Protein AF-A0A240E8L0-F1 (afdb_monomer_lite)

Structure (mmCIF, N/CA/C/O backbone):
data_AF-A0A240E8L0-F1
#
_entry.id   AF-A0A240E8L0-F1
#
loop_
_atom_site.group_PDB
_atom_site.id
_atom_site.type_symbol
_atom_site.label_atom_id
_atom_site.label_alt_id
_atom_site.label_comp_id
_atom_site.label_asym_id
_atom_site.label_entity_id
_atom_site.label_seq_id
_atom_site.pdbx_PDB_ins_code
_atom_site.Cartn_x
_atom_site.Cartn_y
_atom_site.Cartn_z
_atom_site.occupancy
_atom_site.B_iso_or_equiv
_atom_site.auth_seq_id
_atom_site.auth_comp_id
_atom_site.auth_asym_id
_atom_site.auth_atom_id
_atom_site.pdbx_PDB_model_num
ATOM 1 N N . MET A 1 1 ? -28.734 -14.721 34.683 1.00 82.56 1 MET A N 1
ATOM 2 C CA . MET A 1 1 ? -29.685 -14.261 33.649 1.00 82.56 1 MET A CA 1
ATOM 3 C C . MET A 1 1 ? -30.048 -15.455 32.782 1.00 82.56 1 MET A C 1
ATOM 5 O O . MET A 1 1 ? -29.158 -16.248 32.487 1.00 82.56 1 MET A O 1
ATOM 9 N N . ARG A 1 2 ? -31.329 -15.656 32.459 1.00 85.25 2 ARG A N 1
ATOM 10 C CA . ARG A 1 2 ? -31.786 -16.809 31.657 1.00 85.25 2 ARG A CA 1
ATOM 11 C C . ARG A 1 2 ? -31.486 -16.568 30.170 1.00 85.25 2 ARG A C 1
ATOM 13 O O . ARG A 1 2 ? -31.475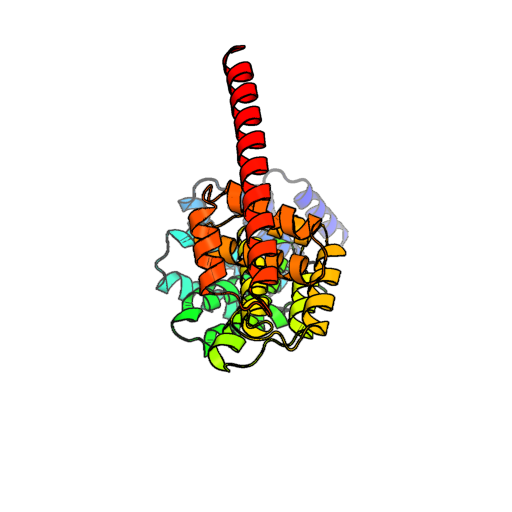 -15.428 29.721 1.00 85.25 2 ARG A O 1
ATOM 20 N N . ARG A 1 3 ? -31.286 -17.633 29.382 1.00 84.81 3 ARG A N 1
ATOM 21 C CA . ARG A 1 3 ? -30.975 -17.537 27.936 1.00 84.81 3 ARG A CA 1
ATOM 22 C C . ARG A 1 3 ? -32.022 -16.730 27.152 1.00 84.81 3 ARG A C 1
ATOM 24 O O . ARG A 1 3 ? -31.654 -15.882 26.353 1.00 84.81 3 ARG A O 1
ATOM 31 N N . GLN A 1 4 ? -33.303 -16.925 27.466 1.00 88.38 4 GLN A N 1
ATOM 32 C CA . GLN A 1 4 ? -34.416 -16.182 26.860 1.00 88.38 4 GLN A CA 1
ATOM 33 C C . GLN A 1 4 ? -34.344 -14.669 27.133 1.00 88.38 4 GLN A C 1
ATOM 35 O O . GLN A 1 4 ? -34.640 -13.876 26.248 1.00 88.38 4 GLN A O 1
ATOM 40 N N . GLU A 1 5 ? -33.909 -14.257 28.328 1.00 90.31 5 GLU A N 1
ATOM 41 C CA . GLU A 1 5 ? -33.736 -12.836 28.668 1.00 90.31 5 GLU A CA 1
ATOM 42 C C . GLU A 1 5 ? -32.593 -12.216 27.854 1.00 90.31 5 GLU A C 1
ATOM 44 O O . GLU A 1 5 ? -32.736 -11.113 27.337 1.00 90.31 5 GLU A O 1
ATOM 49 N N . LEU A 1 6 ? -31.482 -12.939 27.677 1.00 92.25 6 LEU A N 1
ATOM 50 C CA . LEU A 1 6 ? -30.365 -12.481 26.843 1.00 92.25 6 LEU A CA 1
ATOM 51 C C . LEU A 1 6 ? -30.760 -12.349 25.371 1.00 92.25 6 LEU A C 1
ATOM 53 O O . LEU A 1 6 ? -30.381 -11.372 24.728 1.00 92.25 6 LEU A O 1
ATOM 57 N N . ASP A 1 7 ? -31.550 -13.284 24.844 1.00 93.56 7 ASP A N 1
ATOM 58 C CA . ASP A 1 7 ? -32.032 -13.219 23.463 1.00 93.56 7 ASP A CA 1
ATOM 59 C C . ASP A 1 7 ? -32.973 -12.024 23.240 1.00 93.56 7 ASP A C 1
ATOM 61 O O . ASP A 1 7 ? -32.864 -11.339 22.221 1.00 93.56 7 ASP A O 1
ATOM 65 N N . LEU A 1 8 ? -33.825 -11.698 24.220 1.00 93.69 8 LEU A N 1
ATOM 66 C CA . LEU A 1 8 ? -34.641 -10.480 24.189 1.00 93.69 8 LEU A CA 1
ATOM 67 C C . LEU A 1 8 ? -33.770 -9.215 24.169 1.00 93.69 8 LEU A C 1
ATOM 69 O O . LEU A 1 8 ? -33.990 -8.344 23.329 1.00 93.69 8 LEU A O 1
ATOM 73 N N . ILE A 1 9 ? -32.747 -9.135 25.027 1.00 94.75 9 ILE A N 1
ATOM 74 C CA . ILE A 1 9 ? -31.830 -7.981 25.080 1.00 94.75 9 ILE A CA 1
ATOM 75 C C . ILE A 1 9 ? -31.048 -7.836 23.764 1.00 94.75 9 ILE A C 1
ATOM 77 O O . ILE A 1 9 ? -30.914 -6.728 23.243 1.00 94.75 9 ILE A O 1
ATOM 81 N N . ARG A 1 10 ? -30.562 -8.943 23.185 1.00 95.00 10 ARG A N 1
ATOM 82 C CA . ARG A 1 10 ? -29.887 -8.951 21.874 1.00 95.00 10 ARG A CA 1
ATOM 83 C C . ARG A 1 10 ? -30.797 -8.436 20.766 1.00 95.00 10 ARG A C 1
ATOM 85 O O . ARG A 1 10 ? -30.353 -7.654 19.926 1.00 95.00 10 ARG A O 1
ATOM 92 N N . ASN A 1 11 ? -32.050 -8.887 20.743 1.00 94.62 11 ASN A N 1
ATOM 93 C CA . ASN A 1 11 ? -33.015 -8.458 19.738 1.00 94.62 11 ASN A CA 1
ATOM 94 C C . ASN A 1 11 ? -33.336 -6.970 19.889 1.00 94.62 11 ASN A C 1
ATOM 96 O O . ASN A 1 11 ? -33.280 -6.245 18.899 1.00 94.62 11 ASN A O 1
ATOM 100 N N . GLU A 1 12 ? -33.549 -6.495 21.119 1.00 95.31 12 GLU A N 1
ATOM 101 C CA . GLU A 1 12 ? -33.771 -5.075 21.398 1.00 95.31 12 GLU A CA 1
ATOM 102 C C . GLU A 1 12 ? -32.583 -4.214 20.945 1.00 95.31 12 GLU A C 1
ATOM 104 O O . GLU A 1 12 ? -32.781 -3.191 20.291 1.00 95.31 12 GLU A O 1
ATOM 109 N N . PHE A 1 13 ? -31.345 -4.653 21.198 1.00 95.50 13 PHE A N 1
ATOM 110 C CA . PHE A 1 13 ? -30.145 -3.960 20.719 1.00 95.50 13 PHE A CA 1
ATOM 111 C C . PHE A 1 13 ? -30.081 -3.862 19.186 1.00 95.50 13 PHE A C 1
ATOM 113 O O . PHE A 1 13 ? -29.662 -2.837 18.650 1.00 95.50 13 PHE A O 1
ATOM 120 N N . LYS A 1 14 ? -30.484 -4.914 18.462 1.00 93.44 14 LYS A N 1
ATOM 121 C CA . LYS A 1 14 ? -30.477 -4.921 16.989 1.00 93.44 14 LYS A CA 1
ATOM 122 C C . LYS A 1 14 ? -31.525 -3.981 16.397 1.00 93.44 14 LYS A C 1
ATOM 124 O O . LYS A 1 14 ? -31.268 -3.377 15.361 1.00 93.44 14 LYS A O 1
ATOM 129 N N . THR A 1 15 ? -32.693 -3.874 17.028 1.00 92.50 15 THR A N 1
ATOM 130 C CA . THR A 1 15 ? -33.820 -3.081 16.514 1.00 92.50 15 THR A CA 1
ATOM 131 C C . THR A 1 15 ? -33.878 -1.661 17.071 1.00 92.50 15 THR A C 1
ATOM 133 O O . THR A 1 15 ? -34.679 -0.857 16.592 1.00 92.50 15 THR A O 1
ATOM 136 N N . THR A 1 16 ? -33.082 -1.334 18.096 1.00 91.06 16 THR A N 1
ATOM 137 C CA . THR A 1 16 ? -33.156 -0.016 18.731 1.00 91.06 16 THR A CA 1
ATOM 138 C C . THR A 1 16 ? -32.701 1.091 17.783 1.00 91.06 16 THR A C 1
ATOM 140 O O . THR A 1 16 ? -31.625 1.037 17.190 1.00 91.06 16 THR A O 1
ATOM 143 N N . LYS A 1 17 ? -33.529 2.133 17.666 1.00 87.50 17 LYS A N 1
ATOM 144 C CA . LYS A 1 17 ? -33.174 3.387 16.984 1.00 87.50 17 LYS A CA 1
ATOM 145 C C . LYS A 1 17 ? -32.562 4.411 17.940 1.00 87.50 17 LYS A C 1
ATOM 147 O O . LYS A 1 17 ? -31.910 5.345 17.492 1.00 87.50 17 LYS A O 1
ATOM 152 N N . ASN A 1 18 ? -32.775 4.243 19.247 1.00 90.56 18 ASN A N 1
ATOM 153 C CA . ASN A 1 18 ? -32.289 5.151 20.278 1.00 90.56 18 ASN A CA 1
ATOM 154 C C . ASN A 1 18 ? -31.384 4.388 21.253 1.00 90.56 18 ASN A C 1
ATOM 156 O O . ASN A 1 18 ? -31.846 3.757 22.208 1.00 90.56 18 ASN A O 1
ATOM 160 N N . PHE A 1 19 ? -30.074 4.460 21.007 1.00 93.50 19 PHE A N 1
ATOM 161 C CA . PHE A 1 19 ? -29.078 3.792 21.844 1.00 93.50 19 PHE A CA 1
ATOM 162 C C . PHE A 1 19 ? -29.061 4.325 23.282 1.00 93.50 19 PHE A C 1
ATOM 164 O O . PHE A 1 19 ? -28.787 3.552 24.195 1.00 93.50 19 PHE A O 1
ATOM 171 N N . GLN A 1 20 ? -29.437 5.586 23.521 1.00 93.00 20 GLN A N 1
ATOM 172 C CA . GLN A 1 20 ? -29.440 6.174 24.863 1.00 93.00 20 GLN A CA 1
ATOM 173 C C . GLN A 1 20 ? -30.450 5.491 25.794 1.00 93.00 20 GLN A C 1
ATOM 175 O O . GLN A 1 20 ? -30.129 5.205 26.947 1.00 93.00 20 GLN A O 1
ATOM 180 N N . VAL A 1 21 ? -31.640 5.158 25.285 1.00 92.81 21 VAL A N 1
ATOM 181 C CA . VAL A 1 21 ? -32.660 4.416 26.049 1.00 92.81 21 VAL A CA 1
ATOM 182 C C . VAL A 1 21 ? -32.166 3.009 26.388 1.00 92.81 21 VAL A C 1
ATOM 184 O O . VAL A 1 21 ? -32.285 2.574 27.533 1.00 92.81 21 VAL A O 1
ATOM 187 N N . PHE A 1 22 ? -31.547 2.324 25.421 1.00 96.06 22 PHE A N 1
ATOM 188 C CA . PHE A 1 22 ? -30.966 0.996 25.638 1.00 96.06 22 PHE A CA 1
ATOM 189 C C . PHE A 1 22 ? -29.881 1.028 26.726 1.00 96.06 22 PHE A C 1
ATOM 191 O O . PHE A 1 22 ? -29.871 0.197 27.633 1.00 96.06 22 PHE A O 1
ATOM 198 N N . ILE A 1 23 ? -28.994 2.026 26.674 1.00 95.38 23 ILE A N 1
ATOM 199 C CA . ILE A 1 23 ? -27.930 2.218 27.663 1.00 95.38 23 ILE A CA 1
ATOM 200 C C . ILE A 1 23 ? -28.522 2.418 29.058 1.00 95.38 23 ILE A C 1
ATOM 202 O O . ILE A 1 23 ? -28.127 1.710 29.979 1.00 95.38 23 ILE A O 1
ATOM 206 N N . LEU A 1 24 ? -29.474 3.342 29.224 1.00 95.38 24 LEU A N 1
ATOM 207 C CA . LEU A 1 24 ? -30.080 3.635 30.529 1.00 95.38 24 LEU A CA 1
ATOM 208 C C . LEU A 1 24 ? -30.761 2.405 31.140 1.00 95.38 24 LEU A C 1
ATOM 210 O O . LEU A 1 24 ? -30.648 2.175 32.342 1.00 95.38 24 LEU A O 1
ATOM 214 N N . LYS A 1 25 ? -31.417 1.591 30.308 1.00 95.81 25 LYS A N 1
ATOM 215 C CA . LYS A 1 25 ? -32.125 0.382 30.739 1.00 95.81 25 LYS A CA 1
ATOM 216 C C . LYS A 1 25 ? -31.183 -0.719 31.233 1.00 95.81 25 LYS A C 1
ATOM 218 O O . LYS A 1 25 ? -31.508 -1.410 32.194 1.00 95.81 25 LYS A O 1
ATOM 223 N N . TYR A 1 26 ? -30.028 -0.889 30.587 1.00 96.19 26 TYR A N 1
ATOM 224 C CA . TYR A 1 26 ? -29.162 -2.054 30.803 1.00 96.19 26 TYR A CA 1
ATOM 225 C C . TYR A 1 26 ? -27.819 -1.751 31.478 1.00 96.19 26 TYR A C 1
ATOM 227 O O . TYR A 1 26 ? -27.107 -2.685 31.844 1.00 96.19 26 TYR A O 1
ATOM 235 N N . PHE A 1 27 ? -27.472 -0.480 31.699 1.00 92.94 27 PHE A N 1
ATOM 236 C CA . PHE A 1 27 ? -26.174 -0.076 32.256 1.00 92.94 27 PHE A CA 1
ATOM 237 C C . PHE A 1 27 ? -25.852 -0.713 33.616 1.00 92.94 27 PHE A C 1
ATOM 239 O O . PHE A 1 27 ? -24.703 -1.075 33.860 1.00 92.94 27 PHE A O 1
ATOM 246 N N . ALA A 1 28 ? -26.850 -0.875 34.487 1.00 92.38 28 ALA A N 1
ATOM 247 C CA . ALA A 1 28 ? -26.657 -1.417 35.832 1.00 92.38 28 ALA A CA 1
ATOM 248 C C . ALA A 1 28 ? -26.590 -2.955 35.884 1.00 92.38 28 ALA A C 1
ATOM 250 O O . ALA A 1 28 ? -26.379 -3.514 36.956 1.00 92.38 28 ALA A O 1
ATOM 251 N N . VAL A 1 29 ? -26.785 -3.657 34.762 1.00 93.50 29 VAL A N 1
ATOM 252 C CA . VAL A 1 29 ? -26.836 -5.124 34.736 1.00 93.50 29 VAL A CA 1
ATOM 253 C C . VAL A 1 29 ? -25.412 -5.704 34.736 1.00 93.50 29 VAL A C 1
ATOM 255 O O . VAL A 1 29 ? -24.695 -5.559 33.743 1.00 93.50 29 VAL A O 1
ATOM 258 N N . PRO A 1 30 ? -24.986 -6.432 35.790 1.00 90.06 30 PRO A N 1
ATOM 259 C CA . PRO A 1 30 ? -23.624 -6.952 35.912 1.00 90.06 30 PRO A CA 1
ATOM 260 C C . PRO A 1 30 ? -23.464 -8.296 35.179 1.00 90.06 30 PRO A C 1
ATOM 262 O O . PRO A 1 30 ? -23.066 -9.302 35.760 1.00 90.06 30 PRO A O 1
ATOM 265 N N . HIS A 1 31 ? -23.825 -8.341 33.895 1.00 93.81 31 HIS A N 1
ATOM 266 C CA . HIS A 1 31 ? -23.689 -9.528 33.048 1.00 93.81 31 HIS A CA 1
ATOM 267 C C . HIS A 1 31 ? -22.751 -9.236 31.877 1.00 93.81 31 HIS A C 1
ATOM 269 O O . HIS A 1 31 ? -22.999 -8.285 31.138 1.00 93.81 31 HIS A O 1
ATOM 275 N N . ARG A 1 32 ? -21.731 -10.082 31.661 1.00 92.69 32 ARG A N 1
ATOM 276 C CA . ARG A 1 32 ? -20.673 -9.892 30.644 1.00 92.69 32 ARG A CA 1
ATOM 277 C C . ARG A 1 32 ? -21.203 -9.429 29.292 1.00 92.69 32 ARG A C 1
ATOM 279 O O . ARG A 1 32 ? -20.766 -8.419 28.754 1.00 92.69 32 ARG A O 1
ATOM 286 N N . GLU A 1 33 ? -22.159 -10.171 28.749 1.00 94.25 33 GLU A N 1
ATOM 287 C CA . GLU A 1 33 ? -22.705 -9.879 27.426 1.00 94.25 33 GLU A CA 1
ATOM 288 C C . GLU A 1 33 ? -23.556 -8.605 27.404 1.00 94.25 33 GLU A C 1
ATOM 290 O O . GLU A 1 33 ? -23.500 -7.843 26.446 1.00 94.25 33 GLU A O 1
ATOM 295 N N . VAL A 1 34 ? -24.303 -8.330 28.476 1.00 94.94 34 VAL A N 1
ATOM 296 C CA . VAL A 1 34 ? -25.124 -7.116 28.552 1.00 94.94 34 VAL A CA 1
ATOM 297 C C . VAL A 1 34 ? -24.217 -5.894 28.664 1.00 94.94 34 VAL A C 1
ATOM 299 O O . VAL A 1 34 ? -24.423 -4.915 27.956 1.00 94.94 34 VAL A O 1
ATOM 302 N N . GLN A 1 35 ? -23.152 -5.977 29.465 1.00 95.69 35 GLN A N 1
ATOM 303 C CA . GLN A 1 35 ? -22.122 -4.943 29.545 1.00 95.69 35 GLN A CA 1
ATOM 304 C C . GLN A 1 35 ? -21.439 -4.708 28.195 1.00 95.69 35 GLN A C 1
ATOM 306 O O . GLN A 1 35 ? -21.198 -3.557 27.834 1.00 95.69 35 GLN A O 1
ATOM 311 N N . TYR A 1 36 ? -21.171 -5.770 27.427 1.00 96.38 36 TYR A N 1
ATOM 312 C CA . TYR A 1 36 ? -20.628 -5.643 26.075 1.00 96.38 36 TYR A CA 1
ATOM 313 C C . TYR A 1 36 ? -21.598 -4.913 25.137 1.00 96.38 36 TYR A C 1
ATOM 315 O O . TYR A 1 36 ? -21.198 -3.950 24.487 1.00 96.38 36 TYR A O 1
ATOM 323 N N . LEU A 1 37 ? -22.880 -5.293 25.120 1.00 96.50 37 LEU A N 1
ATOM 324 C CA . LEU A 1 37 ? -23.901 -4.616 24.311 1.00 96.50 37 LEU A CA 1
ATOM 325 C C . LEU A 1 37 ? -24.091 -3.151 24.729 1.00 96.50 37 LEU A C 1
ATOM 327 O O . LEU A 1 37 ? -24.253 -2.285 23.873 1.00 96.50 37 LEU A O 1
ATOM 331 N N . VAL A 1 38 ? -24.024 -2.845 26.028 1.00 96.88 38 VAL A N 1
ATOM 332 C CA . VAL A 1 38 ? -24.069 -1.465 26.538 1.00 96.88 38 VAL A CA 1
ATOM 333 C C . VAL A 1 38 ? -22.849 -0.670 26.073 1.00 96.88 38 VAL A C 1
ATOM 335 O O . VAL A 1 38 ? -23.011 0.448 25.588 1.00 96.88 38 VAL A O 1
ATOM 338 N N . ALA A 1 39 ? -21.639 -1.227 26.173 1.00 96.81 39 ALA A N 1
ATOM 339 C CA . ALA A 1 39 ? -20.429 -0.573 25.674 1.00 96.81 39 ALA A CA 1
ATOM 340 C C . ALA A 1 39 ? -20.506 -0.345 24.154 1.00 96.81 39 ALA A C 1
ATOM 342 O O . ALA A 1 39 ? -20.184 0.738 23.670 1.00 96.81 39 ALA A O 1
ATOM 343 N N . GLN A 1 40 ? -21.015 -1.322 23.401 1.00 96.62 40 GLN A N 1
ATOM 344 C CA . GLN A 1 40 ? -21.221 -1.200 21.961 1.00 96.62 40 GLN A CA 1
ATOM 345 C C . GLN A 1 40 ? -22.274 -0.136 21.613 1.00 96.62 40 GLN A C 1
ATOM 347 O O . GLN A 1 40 ? -22.077 0.626 20.669 1.00 96.62 40 GLN A O 1
ATOM 352 N N . ALA A 1 41 ? -23.368 -0.044 22.377 1.00 96.12 41 ALA A N 1
ATOM 353 C CA . ALA A 1 41 ? -24.378 1.005 22.228 1.00 96.12 41 ALA A CA 1
ATOM 354 C C . ALA A 1 41 ? -23.779 2.396 22.476 1.00 96.12 41 ALA A C 1
ATOM 356 O O . ALA A 1 41 ? -24.011 3.309 21.686 1.00 96.12 41 ALA A O 1
ATOM 357 N N . GLN A 1 42 ? -22.976 2.542 23.538 1.00 96.31 42 GLN A N 1
ATOM 358 C CA . GLN A 1 42 ? -22.281 3.795 23.853 1.00 96.31 42 GLN A CA 1
ATOM 359 C C . GLN A 1 42 ? -21.339 4.195 22.724 1.00 96.31 42 GLN A C 1
ATOM 361 O O . GLN A 1 42 ? -21.367 5.340 22.285 1.00 96.31 42 GLN A O 1
ATOM 366 N N . TRP A 1 43 ? -20.564 3.246 22.203 1.00 95.50 43 TRP A N 1
ATOM 367 C CA . TRP A 1 43 ? -19.666 3.514 21.089 1.00 95.50 43 TRP A CA 1
ATOM 368 C C . TRP A 1 43 ? -20.413 3.929 19.815 1.00 95.50 43 TRP A C 1
ATOM 370 O O . TRP A 1 43 ? -20.074 4.945 19.215 1.00 95.50 43 TRP A O 1
ATOM 380 N N . LYS A 1 44 ? -21.491 3.222 19.444 1.00 94.56 44 LYS A N 1
ATOM 381 C CA . LYS A 1 44 ? -22.335 3.598 18.295 1.00 94.56 44 LYS A CA 1
ATOM 382 C C . LYS A 1 44 ? -22.946 4.990 18.447 1.00 94.56 44 LYS A C 1
ATOM 384 O O . LYS A 1 44 ? -23.015 5.723 17.468 1.00 94.56 44 LYS A O 1
ATOM 389 N N . GLN A 1 45 ? -23.370 5.362 19.655 1.00 93.69 45 GLN A N 1
ATOM 390 C CA . GLN A 1 45 ? -23.892 6.701 19.928 1.00 93.69 45 GLN A CA 1
ATOM 391 C C . GLN A 1 45 ? -22.812 7.776 19.743 1.00 93.69 45 GLN A C 1
ATOM 393 O O . GLN A 1 45 ? -23.085 8.811 19.148 1.00 93.69 45 GLN A O 1
ATOM 398 N N . ILE A 1 46 ? -21.581 7.522 20.197 1.00 93.69 46 ILE A N 1
ATOM 399 C CA . ILE A 1 46 ? -20.450 8.443 20.000 1.00 93.69 46 ILE A CA 1
ATOM 400 C C . ILE A 1 46 ? -20.148 8.619 18.510 1.00 93.69 46 ILE A C 1
ATOM 402 O O . ILE A 1 46 ? -19.927 9.737 18.063 1.00 93.69 46 ILE A O 1
ATOM 406 N N . GLN A 1 47 ? -20.196 7.544 17.720 1.00 91.31 47 GLN A N 1
ATOM 407 C CA . GLN A 1 47 ? -19.956 7.596 16.273 1.00 91.31 47 GLN A CA 1
ATOM 408 C C . GLN A 1 47 ? -21.020 8.382 15.485 1.00 91.31 47 GLN A C 1
ATOM 410 O O . GLN A 1 47 ? -20.767 8.748 14.341 1.00 91.31 47 GLN A O 1
ATOM 415 N N . GLN A 1 48 ? -22.195 8.636 16.070 1.00 90.31 48 GLN A N 1
ATOM 416 C CA . GLN A 1 48 ? -23.242 9.475 15.473 1.00 90.31 48 GLN A CA 1
ATOM 417 C C . GLN A 1 48 ? -23.034 10.973 15.748 1.00 90.31 48 GLN A C 1
ATOM 419 O O . GLN A 1 48 ? -23.755 11.795 15.187 1.00 90.31 48 GLN A O 1
ATOM 424 N N . GLU A 1 49 ? -22.077 11.339 16.606 1.00 90.69 49 GLU A N 1
ATOM 425 C CA . GLU A 1 49 ? -21.786 12.732 16.934 1.00 90.69 49 GLU A CA 1
ATOM 426 C C . GLU A 1 49 ? -21.056 13.425 15.779 1.00 90.69 49 GLU A C 1
ATOM 428 O O . GLU A 1 49 ? -19.957 13.031 15.386 1.00 90.69 49 GLU A O 1
ATOM 433 N N . THR A 1 50 ? -21.666 14.483 15.248 1.00 86.56 50 THR A N 1
ATOM 434 C CA . THR A 1 50 ? -21.125 15.255 14.123 1.00 86.56 50 THR A CA 1
ATOM 435 C C . THR A 1 50 ? -20.176 16.357 14.579 1.00 86.56 50 THR A C 1
ATOM 437 O O . THR A 1 50 ? -19.304 16.780 13.821 1.00 86.56 50 THR A O 1
ATOM 440 N N . GLU A 1 51 ? -20.331 16.852 15.810 1.00 88.44 51 GLU A N 1
ATOM 441 C CA . GLU A 1 51 ? -19.458 17.894 16.339 1.00 88.44 51 GLU A CA 1
ATOM 442 C C . GLU A 1 51 ? -18.144 17.299 16.853 1.00 88.44 51 GLU A C 1
ATOM 444 O O . GLU A 1 51 ? -18.104 16.617 17.879 1.00 88.44 51 GLU A O 1
ATOM 449 N N . LEU A 1 52 ? -17.033 17.632 16.190 1.00 83.81 52 LEU A N 1
ATOM 450 C CA . LEU A 1 52 ? -15.705 17.083 16.493 1.00 83.81 52 LEU A CA 1
ATOM 451 C C . LEU A 1 52 ? -15.303 17.222 17.975 1.00 83.81 52 LEU A C 1
ATOM 453 O O . LEU A 1 52 ? -14.742 16.300 18.568 1.00 83.81 52 LEU A O 1
ATOM 457 N N . ILE A 1 53 ? -15.611 18.364 18.599 1.00 86.25 53 ILE A N 1
ATOM 458 C CA . ILE A 1 53 ? -15.293 18.625 20.012 1.00 86.25 53 ILE A CA 1
ATOM 459 C C . ILE A 1 53 ? -16.079 17.678 20.932 1.00 86.25 53 ILE A C 1
ATOM 461 O O . ILE A 1 53 ? -15.508 17.101 21.863 1.00 86.25 53 ILE A O 1
ATOM 465 N N . LYS A 1 54 ? -17.378 17.489 20.668 1.00 88.44 54 LYS A N 1
ATOM 466 C CA . LYS A 1 54 ? -18.231 16.576 21.438 1.00 88.44 54 LYS A CA 1
ATOM 467 C C . LYS A 1 54 ? -17.812 15.127 21.220 1.00 88.44 54 LYS A C 1
ATOM 469 O O . LYS A 1 54 ? -17.652 14.403 22.203 1.00 88.44 54 LYS A O 1
ATOM 474 N N . TYR A 1 55 ? -17.532 14.745 19.973 1.00 90.19 55 TYR A N 1
ATOM 475 C CA . TYR A 1 55 ? -17.015 13.425 19.613 1.00 90.19 55 TYR A CA 1
ATOM 476 C C . TYR A 1 55 ? -15.744 13.096 20.403 1.00 90.19 55 TYR A C 1
ATOM 478 O O . TYR A 1 55 ? -15.641 12.031 21.015 1.00 90.19 55 TYR A O 1
ATOM 486 N N . ASN A 1 56 ? -14.799 14.036 20.464 1.00 86.31 56 ASN A N 1
ATOM 487 C CA . ASN A 1 56 ? -13.549 13.868 21.199 1.00 86.31 56 ASN A CA 1
ATOM 488 C C . ASN A 1 56 ? -13.752 13.649 22.681 1.00 86.31 56 ASN A C 1
ATOM 490 O O . ASN A 1 56 ? -13.237 12.684 23.247 1.00 86.31 56 ASN A O 1
ATOM 494 N N . ARG A 1 57 ? -14.513 14.542 23.310 1.00 91.00 57 ARG A N 1
ATOM 495 C CA . ARG A 1 57 ? -14.778 14.453 24.741 1.00 91.00 57 ARG A CA 1
ATOM 496 C C . ARG A 1 57 ? -15.494 13.146 25.077 1.00 91.00 57 ARG A C 1
ATOM 498 O O . ARG A 1 57 ? -15.141 12.482 26.047 1.00 91.00 57 ARG A O 1
ATOM 505 N N . ALA A 1 58 ? -16.469 12.753 24.262 1.00 93.62 58 ALA A N 1
ATOM 506 C CA . ALA A 1 58 ? -17.209 11.516 24.460 1.00 93.62 58 ALA A CA 1
ATOM 507 C C . ALA A 1 58 ? -16.323 10.273 24.253 1.00 93.62 58 ALA A C 1
ATOM 509 O O . ALA A 1 58 ? -16.386 9.342 25.055 1.00 93.62 58 ALA A O 1
ATOM 510 N N . THR A 1 59 ? -15.435 10.292 23.254 1.00 94.62 59 THR A N 1
ATOM 511 C CA . THR A 1 59 ? -14.450 9.227 23.005 1.00 94.62 59 THR A CA 1
ATOM 512 C C . THR A 1 59 ? -13.463 9.091 24.165 1.00 94.62 59 THR A C 1
ATOM 514 O O . THR A 1 59 ? -13.246 7.986 24.656 1.00 94.62 59 THR A O 1
ATOM 517 N N . GLN A 1 60 ? -12.920 10.202 24.676 1.00 93.81 60 GLN A N 1
ATOM 518 C CA . GLN A 1 60 ? -12.034 10.195 25.847 1.00 93.81 60 GLN A CA 1
ATOM 519 C C . GLN A 1 60 ? -12.731 9.626 27.087 1.00 93.81 60 GLN A C 1
ATOM 521 O O . GLN A 1 60 ? -12.173 8.759 27.759 1.00 93.81 60 GLN A O 1
ATOM 526 N N . ASN A 1 61 ? -13.967 10.055 27.357 1.00 95.50 61 ASN A N 1
ATOM 527 C CA . ASN A 1 61 ? -14.760 9.531 28.469 1.00 95.50 61 ASN A CA 1
ATOM 528 C C . ASN A 1 61 ? -15.009 8.023 28.324 1.00 95.50 61 ASN A C 1
ATOM 530 O O . ASN A 1 61 ? -14.925 7.282 29.303 1.00 95.50 61 ASN A O 1
ATOM 534 N N . PHE A 1 62 ? -15.299 7.558 27.105 1.00 97.12 62 PHE A N 1
ATOM 535 C CA . PHE A 1 62 ? -15.485 6.140 26.814 1.00 97.12 62 PHE A CA 1
ATOM 536 C C . PHE A 1 62 ? -14.211 5.333 27.080 1.00 97.12 62 PHE A C 1
ATOM 538 O O . PHE A 1 62 ? -14.265 4.323 27.784 1.00 97.12 62 PHE A O 1
ATOM 545 N N . ILE A 1 63 ? -13.063 5.805 26.580 1.00 96.56 63 ILE A N 1
ATOM 546 C CA . ILE A 1 63 ? -11.763 5.167 26.809 1.00 96.56 63 ILE A CA 1
ATOM 547 C C . ILE A 1 63 ? -11.486 5.097 28.309 1.00 96.56 63 ILE A C 1
ATOM 549 O O . ILE A 1 63 ? -11.302 4.004 28.832 1.00 96.56 63 ILE A O 1
ATOM 553 N N . GLN A 1 64 ? -11.532 6.219 29.031 1.00 96.06 64 GLN A N 1
ATOM 554 C CA . GLN A 1 64 ? -11.251 6.255 30.472 1.00 96.06 64 GLN A CA 1
ATOM 555 C C . GLN A 1 64 ? -12.145 5.301 31.271 1.00 96.06 64 GLN A C 1
ATOM 557 O O . GLN A 1 64 ? -11.665 4.602 32.161 1.00 96.06 64 GLN A O 1
ATOM 562 N N . LYS A 1 65 ? -13.431 5.228 30.918 1.00 95.44 65 LYS A N 1
ATOM 563 C CA . LYS A 1 65 ? -14.406 4.367 31.589 1.00 95.44 65 LYS A CA 1
ATOM 564 C C . LYS A 1 65 ? -14.130 2.875 31.397 1.00 95.44 65 LYS A C 1
ATOM 566 O O . LYS A 1 65 ? -14.324 2.101 32.331 1.00 95.44 65 LYS A O 1
ATOM 571 N N . TYR A 1 66 ? -13.717 2.460 30.199 1.00 96.25 66 TYR A N 1
ATOM 572 C CA . TYR A 1 66 ? -13.630 1.041 29.831 1.00 96.25 66 TYR A CA 1
ATOM 573 C C . TYR A 1 66 ? -12.201 0.508 29.671 1.00 96.25 66 TYR A C 1
ATOM 575 O O . TYR A 1 66 ? -12.022 -0.698 29.501 1.00 96.25 66 TYR A O 1
ATOM 583 N N . LYS A 1 67 ? -11.168 1.355 29.754 1.00 95.19 67 LYS A N 1
ATOM 584 C CA . LYS A 1 67 ? -9.769 0.970 29.493 1.00 95.19 67 LYS A CA 1
ATOM 585 C C . LYS A 1 67 ? -9.323 -0.258 30.281 1.00 95.19 67 LYS A C 1
ATOM 587 O O . LYS A 1 67 ? -8.716 -1.159 29.707 1.00 95.19 67 LYS A O 1
ATOM 592 N N . LEU A 1 68 ? -9.664 -0.325 31.566 1.00 93.75 68 LEU A N 1
ATOM 593 C CA . LEU A 1 68 ? -9.283 -1.416 32.471 1.00 93.75 68 LEU A CA 1
ATOM 594 C C . LEU A 1 68 ? -10.402 -2.453 32.672 1.00 93.75 68 LEU A C 1
ATOM 596 O O . LEU A 1 68 ? -10.437 -3.142 33.689 1.00 93.75 68 LEU A O 1
ATOM 600 N N . HIS A 1 69 ? -11.342 -2.562 31.729 1.00 94.31 69 HIS A N 1
ATOM 601 C CA . HIS A 1 69 ? -12.461 -3.490 31.864 1.00 94.31 69 HIS A CA 1
ATOM 602 C C . HIS A 1 69 ? -11.996 -4.957 31.868 1.00 94.31 69 HIS A C 1
ATOM 604 O O . HIS A 1 69 ? -11.118 -5.349 31.102 1.00 94.31 69 HIS A O 1
ATOM 610 N N . LEU A 1 70 ? -12.631 -5.795 32.694 1.00 91.75 70 LEU A N 1
ATOM 611 C CA . LEU A 1 70 ? -12.254 -7.208 32.866 1.00 91.75 70 LEU A CA 1
ATOM 612 C C . LEU A 1 70 ? -12.461 -8.046 31.591 1.00 91.75 70 LEU A C 1
ATOM 614 O O . LEU A 1 70 ? -11.734 -9.001 31.328 1.00 91.75 70 LEU A O 1
ATOM 618 N N . HIS A 1 71 ? -13.462 -7.693 30.786 1.00 92.56 71 HIS A N 1
ATOM 619 C CA . HIS A 1 71 ? -13.826 -8.418 29.565 1.00 92.56 71 HIS A CA 1
ATOM 620 C C . HIS A 1 71 ? -13.027 -7.947 28.347 1.00 92.56 71 HIS A C 1
ATOM 622 O O . HIS A 1 71 ? -12.989 -6.754 28.041 1.00 92.56 71 HIS A O 1
ATOM 628 N N . VAL A 1 72 ? -12.417 -8.900 27.638 1.00 92.38 72 VAL A N 1
ATOM 629 C CA . VAL A 1 72 ? -11.542 -8.655 26.480 1.00 92.38 72 VAL A CA 1
ATOM 630 C C . VAL A 1 72 ? -12.293 -7.967 25.342 1.00 92.38 72 VAL A C 1
ATOM 632 O O . VAL A 1 72 ? -11.768 -7.025 24.766 1.00 92.38 72 VAL A O 1
ATOM 635 N N . GLU A 1 73 ? -13.538 -8.349 25.067 1.00 93.19 73 GLU A N 1
ATOM 636 C CA . GLU A 1 73 ? -14.321 -7.789 23.957 1.00 93.19 73 GLU A CA 1
ATOM 637 C C . GLU A 1 73 ? -14.599 -6.292 24.138 1.00 93.19 73 GLU A C 1
ATOM 639 O O . GLU A 1 73 ? -14.604 -5.527 23.176 1.00 93.19 73 GLU A O 1
ATOM 644 N N . ILE A 1 74 ? -14.782 -5.853 25.387 1.00 95.38 74 ILE A N 1
ATOM 645 C CA . ILE A 1 74 ? -14.938 -4.433 25.718 1.00 95.38 74 ILE A CA 1
ATOM 646 C C . ILE A 1 74 ? -13.597 -3.710 25.576 1.00 95.38 74 ILE A C 1
ATOM 648 O O . ILE A 1 74 ? -13.554 -2.604 25.044 1.00 95.38 74 ILE A O 1
ATOM 652 N N . ARG A 1 75 ? -12.488 -4.338 25.980 1.00 95.88 75 ARG A N 1
ATOM 653 C CA . ARG A 1 75 ? -11.148 -3.774 25.763 1.00 95.88 75 ARG A CA 1
ATOM 654 C C . ARG A 1 75 ? -10.807 -3.646 24.274 1.00 95.88 75 ARG A C 1
ATOM 656 O O . ARG A 1 75 ? -10.218 -2.648 23.878 1.00 95.88 75 ARG A O 1
ATOM 663 N N . ILE A 1 76 ? -11.252 -4.569 23.422 1.00 95.19 76 ILE A N 1
ATOM 664 C CA . ILE A 1 76 ? -11.116 -4.441 21.960 1.00 95.19 76 ILE A CA 1
ATOM 665 C C . ILE A 1 76 ? -11.929 -3.244 21.431 1.00 95.19 76 ILE A C 1
ATOM 667 O O . ILE A 1 76 ? -11.428 -2.488 20.598 1.00 95.19 76 ILE A O 1
ATOM 671 N N . LEU A 1 77 ? -13.140 -2.994 21.955 1.00 95.56 77 LEU A N 1
ATOM 672 C CA . LEU A 1 77 ? -13.893 -1.770 21.631 1.00 95.56 77 LEU A CA 1
ATOM 673 C C . LEU A 1 77 ? -13.136 -0.501 22.051 1.00 95.56 77 LEU A C 1
ATOM 675 O O . LEU A 1 77 ? -13.127 0.475 21.304 1.00 95.56 77 LEU A O 1
ATOM 679 N N . VAL A 1 78 ? -12.474 -0.514 23.213 1.00 96.81 78 VAL A N 1
ATOM 680 C CA . VAL A 1 78 ? -11.627 0.605 23.655 1.00 96.81 78 VAL A CA 1
ATOM 681 C C . VAL A 1 78 ? -10.442 0.809 22.721 1.00 96.81 78 VAL A C 1
ATOM 683 O O . VAL A 1 78 ? -10.177 1.945 22.344 1.00 96.81 78 VAL A O 1
ATOM 686 N N . LEU A 1 79 ? -9.768 -0.262 22.296 1.00 96.69 79 LEU A N 1
ATOM 687 C CA . LEU A 1 79 ? -8.671 -0.163 21.331 1.00 96.69 79 LEU A CA 1
ATOM 688 C C . LEU A 1 79 ? -9.143 0.490 20.021 1.00 96.69 79 LEU A C 1
ATOM 690 O O . LEU A 1 79 ? -8.470 1.375 19.494 1.00 96.69 79 LEU A O 1
ATOM 694 N N . ASN A 1 80 ? -10.323 0.105 19.527 1.00 93.94 80 ASN A N 1
ATOM 695 C CA . ASN A 1 80 ? -10.919 0.726 18.346 1.00 93.94 80 ASN A CA 1
ATOM 696 C C . ASN A 1 80 ? -11.252 2.213 18.579 1.00 93.94 80 ASN A C 1
ATOM 698 O O . ASN A 1 80 ? -11.027 3.045 17.703 1.00 93.94 80 ASN A O 1
ATOM 702 N N . ALA A 1 81 ? -11.725 2.573 19.776 1.00 94.94 81 ALA A N 1
ATOM 703 C CA . ALA A 1 81 ? -11.973 3.964 20.143 1.00 94.94 81 ALA A CA 1
ATOM 704 C C . ALA A 1 81 ? -10.682 4.799 20.199 1.00 94.94 81 ALA A C 1
ATOM 706 O O . ALA A 1 81 ? -10.651 5.907 19.663 1.00 94.94 81 ALA A O 1
ATOM 707 N N . MET A 1 82 ? -9.602 4.256 20.774 1.00 95.19 82 MET A N 1
ATOM 708 C CA . MET A 1 82 ? -8.278 4.893 20.779 1.00 95.19 82 MET A CA 1
ATOM 709 C C . MET A 1 82 ? -7.768 5.109 19.348 1.00 95.19 82 MET A C 1
ATOM 711 O O . MET A 1 82 ? -7.322 6.202 19.003 1.00 95.19 82 MET A O 1
ATOM 715 N N . TYR A 1 83 ? -7.897 4.097 18.486 1.00 93.00 83 TYR A N 1
ATOM 716 C CA . TYR A 1 83 ? -7.547 4.204 17.070 1.00 93.00 83 TYR A CA 1
ATOM 717 C C . TYR A 1 83 ? -8.352 5.294 16.351 1.00 93.00 83 TYR A C 1
ATOM 719 O O . TYR A 1 83 ? -7.771 6.154 15.687 1.00 93.00 83 TYR A O 1
ATOM 727 N N . ALA A 1 84 ? -9.678 5.300 16.509 1.00 90.88 84 ALA A N 1
ATOM 728 C CA . ALA A 1 84 ? -10.553 6.286 15.883 1.00 90.88 84 ALA A CA 1
ATOM 729 C C . ALA A 1 84 ? -10.252 7.714 16.368 1.00 90.88 84 ALA A C 1
ATOM 731 O O . ALA A 1 84 ? -10.281 8.656 15.574 1.00 90.88 84 ALA A O 1
ATOM 732 N N . GLN A 1 85 ? -9.919 7.879 17.653 1.00 90.44 85 GLN A N 1
ATOM 733 C CA . GLN A 1 85 ? -9.482 9.158 18.205 1.00 90.44 85 GLN A CA 1
ATOM 734 C C . GLN A 1 85 ? -8.213 9.656 17.511 1.00 90.44 85 GLN A C 1
ATOM 736 O O . GLN A 1 85 ? -8.193 10.791 17.042 1.00 90.44 85 GLN A O 1
ATOM 741 N N . ILE A 1 86 ? -7.179 8.819 17.405 1.00 90.88 86 ILE A N 1
ATOM 742 C CA . ILE A 1 86 ? -5.907 9.214 16.789 1.00 90.88 86 ILE A CA 1
ATOM 743 C C . ILE A 1 86 ? -6.098 9.515 15.299 1.00 90.88 86 ILE A C 1
ATOM 745 O O . ILE A 1 86 ? -5.669 10.566 14.825 1.00 90.88 86 ILE A O 1
ATOM 749 N N . LYS A 1 87 ? -6.788 8.634 14.562 1.00 86.44 87 LYS A N 1
ATOM 750 C CA . LYS A 1 87 ? -6.998 8.775 13.113 1.00 86.44 87 LYS A CA 1
ATOM 751 C C . LYS A 1 87 ? -7.717 10.077 12.756 1.00 86.44 87 LYS A C 1
ATOM 753 O O . LYS A 1 87 ? -7.276 10.789 11.857 1.00 86.44 87 LYS A O 1
ATOM 758 N N . ASN A 1 88 ? -8.780 10.422 13.484 1.00 84.62 88 ASN A N 1
ATOM 759 C CA . ASN A 1 88 ? -9.566 11.630 13.212 1.00 84.62 88 ASN A CA 1
ATOM 760 C C . ASN A 1 88 ? -8.822 12.930 13.575 1.00 84.62 88 ASN A C 1
ATOM 762 O O . ASN A 1 88 ? -9.196 13.997 13.095 1.00 84.62 88 ASN A O 1
ATOM 766 N N . HIS A 1 89 ? -7.763 12.854 14.391 1.00 77.75 89 HIS A N 1
ATOM 767 C CA . HIS A 1 89 ? -7.053 14.023 14.932 1.00 77.75 89 HIS A CA 1
ATOM 768 C C . HIS A 1 89 ? -5.578 14.090 14.542 1.00 77.75 89 HIS A C 1
ATOM 770 O O . HIS A 1 89 ? -4.850 14.955 15.031 1.00 77.75 89 HIS A O 1
ATOM 776 N N . GLN A 1 90 ? -5.138 13.235 13.617 1.00 79.00 90 GLN A N 1
ATOM 777 C CA . GLN A 1 90 ? -3.740 13.156 13.193 1.00 79.00 90 GLN A CA 1
ATOM 778 C C . GLN A 1 90 ? -3.168 14.495 12.696 1.00 79.00 90 GLN A C 1
ATOM 780 O O . GLN A 1 90 ? -1.973 14.731 12.810 1.00 79.00 90 GLN A O 1
ATOM 785 N N . HIS A 1 91 ? -4.008 15.388 12.163 1.00 77.38 91 HIS A N 1
ATOM 786 C CA . HIS A 1 91 ? -3.581 16.699 11.660 1.00 77.38 91 HIS A CA 1
ATOM 787 C C . HIS A 1 91 ? -3.606 17.807 12.721 1.00 77.38 91 HIS A C 1
ATOM 789 O O . HIS A 1 91 ? -3.084 18.890 12.481 1.00 77.38 91 HIS A O 1
ATOM 795 N N . GLN A 1 92 ? -4.228 17.562 13.876 1.00 79.81 92 GLN A N 1
ATOM 796 C CA . GLN A 1 92 ? -4.397 18.559 14.940 1.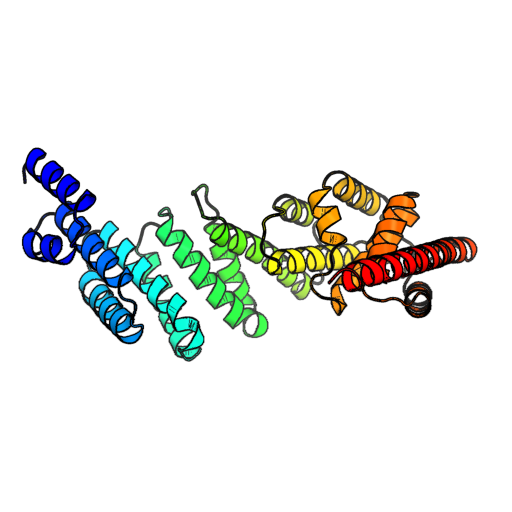00 79.81 92 GLN A CA 1
ATOM 797 C C . GLN A 1 92 ? -3.394 18.375 16.074 1.00 79.81 92 GLN A C 1
ATOM 799 O O . GLN A 1 92 ? -3.109 19.310 16.819 1.00 79.81 92 GLN A O 1
ATOM 804 N N . TRP A 1 93 ? -2.882 17.161 16.243 1.00 80.81 93 TRP A N 1
ATOM 805 C CA . TRP A 1 93 ? -1.956 16.856 17.318 1.00 80.81 93 TRP A CA 1
ATOM 806 C C . TRP A 1 93 ? -0.519 17.140 16.895 1.00 80.81 93 TRP A C 1
ATOM 808 O O . TRP A 1 93 ? -0.093 16.824 15.784 1.00 80.81 93 TRP A O 1
ATOM 818 N N . ALA A 1 94 ? 0.256 17.700 17.824 1.00 83.56 94 ALA A N 1
ATOM 819 C CA . ALA A 1 94 ? 1.697 17.801 17.657 1.00 83.56 94 ALA A CA 1
ATOM 820 C C . ALA A 1 94 ? 2.305 16.399 17.471 1.00 83.56 94 ALA A C 1
ATOM 822 O O . ALA A 1 94 ? 1.857 15.431 18.089 1.00 83.56 94 ALA A O 1
ATOM 823 N N . HIS A 1 95 ? 3.364 16.296 16.662 1.00 83.12 95 HIS A N 1
ATOM 824 C CA . HIS A 1 95 ? 4.007 15.013 16.335 1.00 83.12 95 HIS A CA 1
ATOM 825 C C . HIS A 1 95 ? 4.401 14.197 17.580 1.00 83.12 95 HIS A C 1
ATOM 827 O O . HIS A 1 95 ? 4.194 12.985 17.607 1.00 83.12 95 HIS A O 1
ATOM 833 N N . VAL A 1 96 ? 4.885 14.864 18.635 1.00 84.38 96 VAL A N 1
ATOM 834 C CA . VAL A 1 96 ? 5.245 14.225 19.915 1.00 84.38 96 VAL A CA 1
ATOM 835 C C . VAL A 1 96 ? 4.020 13.605 20.595 1.00 84.38 96 VAL A C 1
ATOM 837 O O . VAL A 1 96 ? 4.050 12.430 20.947 1.00 84.38 96 VAL A O 1
ATOM 840 N N . ALA A 1 97 ? 2.915 14.348 20.695 1.00 87.44 97 ALA A N 1
ATOM 841 C CA . ALA A 1 97 ? 1.679 13.855 21.302 1.00 87.44 97 ALA A CA 1
ATOM 842 C C . ALA A 1 97 ? 1.079 12.675 20.516 1.00 87.44 97 ALA A C 1
ATOM 844 O O . ALA A 1 97 ? 0.597 11.713 21.111 1.00 87.44 97 ALA A O 1
ATOM 845 N N . LEU A 1 98 ? 1.163 12.705 19.179 1.00 89.81 98 LEU A N 1
ATOM 846 C CA . LEU A 1 98 ? 0.781 11.561 18.343 1.00 89.81 98 LEU A CA 1
ATOM 847 C C . LEU A 1 98 ? 1.640 10.342 18.644 1.00 89.81 98 LEU A C 1
ATOM 849 O O . LEU A 1 98 ? 1.116 9.250 18.841 1.00 89.81 98 LEU A O 1
ATOM 853 N N . ASN A 1 99 ? 2.958 10.522 18.690 1.00 90.00 99 ASN A N 1
ATOM 854 C CA . ASN A 1 99 ? 3.890 9.443 18.970 1.00 90.00 99 ASN A CA 1
ATOM 855 C C . ASN A 1 99 ? 3.612 8.764 20.318 1.00 90.00 99 ASN A C 1
ATOM 857 O O . ASN A 1 99 ? 3.652 7.534 20.383 1.00 90.00 99 ASN A O 1
ATOM 861 N N . ASP A 1 100 ? 3.306 9.540 21.356 1.00 91.81 100 ASP A N 1
ATOM 862 C CA . ASP A 1 100 ? 2.979 9.016 22.683 1.00 91.81 100 ASP A CA 1
ATOM 863 C C . ASP A 1 100 ? 1.655 8.250 22.675 1.00 91.81 100 ASP A C 1
ATOM 865 O O . ASP A 1 100 ? 1.592 7.130 23.182 1.00 91.81 100 ASP A O 1
ATOM 869 N N . ALA A 1 101 ? 0.633 8.771 21.995 1.00 92.38 101 ALA A N 1
ATOM 870 C CA . ALA A 1 101 ? -0.637 8.069 21.847 1.00 92.38 101 ALA A CA 1
ATOM 871 C C . ALA A 1 101 ? -0.507 6.754 21.061 1.00 92.38 101 ALA A C 1
ATOM 873 O O . ALA A 1 101 ? -1.119 5.750 21.423 1.00 92.38 101 ALA A O 1
ATOM 874 N N . TYR A 1 102 ? 0.328 6.708 20.017 1.00 94.62 102 TYR A N 1
ATOM 875 C CA . TYR A 1 102 ? 0.617 5.452 19.322 1.00 94.62 102 TYR A CA 1
ATOM 876 C C . TYR A 1 102 ? 1.397 4.463 20.196 1.00 94.62 102 TYR A C 1
ATOM 878 O O . TYR A 1 102 ? 1.156 3.261 20.089 1.00 94.62 102 TYR A O 1
ATOM 886 N N . ASN A 1 103 ? 2.301 4.925 21.069 1.00 94.62 103 ASN A N 1
ATOM 887 C CA . ASN A 1 103 ? 2.951 4.041 22.045 1.00 94.62 103 ASN A CA 1
ATOM 888 C C . ASN A 1 103 ? 1.916 3.447 23.003 1.00 94.62 103 ASN A C 1
ATOM 890 O O . ASN A 1 103 ? 1.912 2.235 23.205 1.00 94.62 103 ASN A O 1
ATOM 894 N N . GLU A 1 104 ? 1.003 4.275 23.515 1.00 94.94 104 GLU A N 1
ATOM 895 C CA . GLU A 1 104 ? -0.079 3.835 24.396 1.00 94.94 104 GLU A CA 1
ATOM 896 C C . GLU A 1 104 ? -0.974 2.793 23.711 1.00 94.94 104 GLU A C 1
ATOM 898 O O . GLU A 1 104 ? -1.278 1.756 24.298 1.00 94.94 104 GLU A O 1
ATOM 903 N N . VAL A 1 105 ? -1.349 3.019 22.447 1.00 96.06 105 VAL A N 1
ATOM 904 C CA . VAL A 1 105 ? -2.117 2.055 21.643 1.00 96.06 105 VAL A CA 1
ATOM 905 C C . VAL A 1 105 ? -1.373 0.732 21.488 1.00 96.06 105 VAL A C 1
ATOM 907 O O . VAL A 1 105 ? -1.966 -0.328 21.680 1.00 96.06 105 VAL A O 1
ATOM 910 N N . ILE A 1 106 ? -0.077 0.773 21.167 1.00 95.69 106 ILE A N 1
ATOM 911 C CA . ILE A 1 106 ? 0.746 -0.432 21.011 1.00 95.69 106 ILE A CA 1
ATOM 912 C C . ILE A 1 106 ? 0.837 -1.198 22.336 1.00 95.69 106 ILE A C 1
ATOM 914 O O . ILE A 1 106 ? 0.692 -2.419 22.349 1.00 95.69 106 ILE A O 1
ATOM 918 N N . GLU A 1 107 ? 1.085 -0.511 23.449 1.00 95.62 107 GLU A N 1
ATOM 919 C CA . GLU A 1 107 ? 1.152 -1.129 24.777 1.00 95.62 107 GLU A CA 1
ATOM 920 C C . GLU A 1 107 ? -0.188 -1.723 25.202 1.00 95.62 107 GLU A C 1
ATOM 922 O O . GLU A 1 107 ? -0.233 -2.839 25.722 1.00 95.62 107 GLU A O 1
ATOM 927 N N . TYR A 1 108 ? -1.285 -1.021 24.923 1.00 95.94 108 TYR A N 1
ATOM 928 C CA . TYR A 1 108 ? -2.627 -1.504 25.209 1.00 95.94 108 TYR A CA 1
ATOM 929 C C . TYR A 1 108 ? -2.959 -2.764 24.398 1.00 95.94 108 TYR A C 1
ATOM 931 O O . TYR A 1 108 ? -3.385 -3.771 24.964 1.00 95.94 108 TYR A O 1
ATOM 939 N N . ALA A 1 109 ? -2.692 -2.740 23.090 1.00 94.50 109 ALA A N 1
ATOM 940 C CA . ALA A 1 109 ? -2.956 -3.847 22.174 1.00 94.50 109 ALA A CA 1
ATOM 941 C C . ALA A 1 109 ? -2.104 -5.096 22.455 1.00 94.50 109 ALA A C 1
ATOM 943 O O . ALA A 1 109 ? -2.581 -6.209 22.255 1.00 94.50 109 ALA A O 1
ATOM 944 N N . LYS A 1 110 ? -0.874 -4.947 22.969 1.00 89.62 110 LYS A N 1
ATOM 945 C CA . LYS A 1 110 ? -0.010 -6.086 23.346 1.00 89.62 110 LYS A CA 1
ATOM 946 C C . LYS A 1 110 ? -0.632 -7.006 24.400 1.00 89.62 110 LYS A C 1
ATOM 948 O O . LYS A 1 110 ? -0.267 -8.174 24.453 1.00 89.62 110 LYS A O 1
ATOM 953 N N . ASN A 1 111 ? -1.545 -6.484 25.219 1.00 90.75 111 ASN A N 1
ATOM 954 C CA . ASN A 1 111 ? -2.246 -7.234 26.264 1.00 90.75 111 ASN A CA 1
ATOM 955 C C . ASN A 1 111 ? -3.571 -7.858 25.780 1.00 90.75 111 ASN A C 1
ATOM 957 O O . ASN A 1 111 ? -4.360 -8.340 26.600 1.00 90.75 111 ASN A O 1
ATOM 961 N N . LEU A 1 112 ? -3.847 -7.795 24.476 1.00 92.50 112 LEU A N 1
ATOM 962 C CA . LEU A 1 112 ? -5.019 -8.368 23.819 1.00 92.50 112 LEU A CA 1
ATOM 963 C C . LEU A 1 112 ? -4.593 -9.493 22.868 1.00 92.50 112 LEU A C 1
ATOM 965 O O . LEU A 1 112 ? -3.408 -9.671 22.583 1.00 92.50 112 LEU A O 1
ATOM 969 N N . ASP A 1 113 ? -5.568 -10.267 22.395 1.00 86.50 113 ASP A N 1
ATOM 970 C CA . ASP A 1 113 ? -5.314 -11.342 21.440 1.00 86.50 113 ASP A CA 1
ATOM 971 C C . ASP A 1 113 ? -4.874 -10.766 20.086 1.00 86.50 113 ASP A C 1
ATOM 973 O O . ASP A 1 113 ? -5.627 -10.054 19.424 1.00 86.50 113 ASP A O 1
ATOM 977 N N . GLN A 1 114 ? -3.646 -11.083 19.675 1.00 82.69 114 GLN A N 1
ATOM 978 C CA . GLN A 1 114 ? -3.066 -10.639 18.404 1.00 82.69 114 GLN A CA 1
ATOM 979 C C . GLN A 1 114 ? -3.553 -11.458 17.202 1.00 82.69 114 GLN A C 1
ATOM 981 O O . GLN A 1 114 ? -3.074 -11.225 16.098 1.00 82.69 114 GLN A O 1
ATOM 986 N N . HIS A 1 115 ? -4.495 -12.384 17.398 1.00 84.69 115 HIS A N 1
ATOM 987 C CA . HIS A 1 115 ? -5.247 -13.024 16.317 1.00 84.69 115 HIS A CA 1
ATOM 988 C C . HIS A 1 115 ? -6.610 -12.350 16.086 1.00 84.69 115 HIS A C 1
ATOM 990 O O . HIS A 1 115 ? -7.322 -12.698 15.144 1.00 84.69 115 HIS A O 1
ATOM 996 N N . ASP A 1 116 ? -6.995 -11.369 16.913 1.00 89.44 116 ASP A N 1
ATOM 997 C CA . ASP A 1 116 ? -8.191 -10.572 16.657 1.00 89.44 116 ASP A CA 1
ATOM 998 C C . ASP A 1 116 ? -7.936 -9.581 15.513 1.00 89.44 116 ASP A C 1
ATOM 1000 O O . ASP A 1 116 ? -7.001 -8.779 15.532 1.00 89.44 116 ASP A O 1
ATOM 1004 N N . THR A 1 117 ? -8.821 -9.598 14.517 1.00 88.81 117 THR A N 1
ATOM 1005 C CA . THR A 1 117 ? -8.693 -8.765 13.315 1.00 88.81 117 THR A CA 1
ATOM 1006 C C . THR A 1 117 ? -8.658 -7.267 13.639 1.00 88.81 117 THR A C 1
ATOM 1008 O O . THR A 1 117 ? -7.919 -6.523 12.998 1.00 88.81 117 THR A O 1
ATOM 1011 N N . THR A 1 118 ? -9.408 -6.800 14.640 1.00 89.06 118 THR A N 1
ATOM 1012 C CA . THR A 1 118 ? -9.388 -5.388 15.056 1.00 89.06 118 THR A CA 1
ATOM 1013 C C . THR A 1 118 ? -8.041 -5.040 15.677 1.00 89.06 118 THR A C 1
ATOM 1015 O O . THR A 1 118 ? -7.459 -4.007 15.345 1.00 89.06 118 THR A O 1
ATOM 1018 N N . VAL A 1 119 ? -7.519 -5.917 16.538 1.00 92.31 119 VAL A N 1
ATOM 1019 C CA . VAL A 1 119 ? -6.212 -5.731 17.182 1.00 92.31 119 VAL A CA 1
ATOM 1020 C C . VAL A 1 119 ? -5.102 -5.647 16.134 1.00 92.31 119 VAL A C 1
ATOM 1022 O O . VAL A 1 119 ? -4.319 -4.694 16.159 1.00 92.31 119 VAL A O 1
ATOM 1025 N N . CYS A 1 120 ? -5.072 -6.569 15.167 1.00 91.44 120 CYS A N 1
ATOM 1026 C CA . CYS A 1 120 ? -4.084 -6.561 14.086 1.00 91.44 120 CYS A CA 1
ATOM 1027 C C . CYS A 1 120 ? -4.135 -5.271 13.266 1.00 91.44 120 CYS A C 1
ATOM 1029 O O . CYS A 1 120 ? -3.099 -4.646 13.051 1.00 91.44 120 CYS A O 1
ATOM 1031 N N . ARG A 1 121 ? -5.331 -4.834 12.846 1.00 90.75 121 ARG A N 1
ATOM 1032 C CA . ARG A 1 121 ? -5.503 -3.611 12.041 1.00 90.75 121 ARG A CA 1
ATOM 1033 C C . ARG A 1 121 ? -4.962 -2.378 12.763 1.00 90.75 121 ARG A C 1
ATOM 1035 O O . ARG A 1 121 ? -4.218 -1.589 12.179 1.00 90.75 121 ARG A O 1
ATOM 1042 N N . VAL A 1 122 ? -5.290 -2.233 14.047 1.00 92.56 122 VAL A N 1
ATOM 1043 C CA . VAL A 1 122 ? -4.822 -1.099 14.855 1.00 92.56 122 VAL A CA 1
ATOM 1044 C C . VAL A 1 122 ? -3.305 -1.148 15.056 1.00 92.56 122 VAL A C 1
ATOM 1046 O O . VAL A 1 122 ? -2.641 -0.119 14.918 1.00 92.56 122 VAL A O 1
ATOM 1049 N N . LEU A 1 123 ? -2.739 -2.331 15.321 1.00 94.12 123 LEU A N 1
ATOM 1050 C CA . LEU A 1 123 ? -1.291 -2.510 15.443 1.00 94.12 123 LEU A CA 1
ATOM 1051 C C . LEU A 1 123 ? -0.552 -2.192 14.139 1.00 94.12 123 LEU A C 1
ATOM 1053 O O . LEU A 1 123 ? 0.451 -1.484 14.184 1.00 94.12 123 LEU A O 1
ATOM 1057 N N . ILE A 1 124 ? -1.050 -2.657 12.988 1.00 93.19 124 ILE A N 1
ATOM 1058 C CA . ILE A 1 124 ? -0.454 -2.379 11.673 1.00 93.19 124 ILE A CA 1
ATOM 1059 C C . ILE A 1 124 ? -0.393 -0.873 11.430 1.00 93.19 124 ILE A C 1
ATOM 1061 O O . ILE A 1 124 ? 0.672 -0.345 11.114 1.00 93.19 124 ILE A O 1
ATOM 1065 N N . TYR A 1 125 ? -1.498 -0.162 11.655 1.00 91.56 125 TYR A N 1
ATOM 1066 C CA . TYR A 1 125 ? -1.527 1.286 11.474 1.00 91.56 125 TYR A CA 1
ATOM 1067 C C . TYR A 1 125 ? -0.596 2.022 12.450 1.00 91.56 125 TYR A C 1
ATOM 1069 O O . TYR A 1 125 ? 0.133 2.933 12.052 1.00 91.56 125 TYR A O 1
ATOM 1077 N N . ALA A 1 126 ? -0.560 1.602 13.719 1.00 94.25 126 ALA A N 1
ATOM 1078 C CA . ALA A 1 126 ? 0.341 2.187 14.704 1.00 94.25 126 ALA A CA 1
ATOM 1079 C C . ALA A 1 126 ? 1.814 1.972 14.323 1.00 94.25 126 ALA A C 1
ATOM 1081 O O . ALA A 1 126 ? 2.600 2.921 14.302 1.00 94.25 126 ALA A O 1
ATOM 1082 N N . TYR A 1 127 ? 2.199 0.748 13.957 1.00 95.44 127 TYR A N 1
ATOM 1083 C CA . TYR A 1 127 ? 3.553 0.443 13.496 1.00 95.44 127 TYR A CA 1
ATOM 1084 C C . TYR A 1 127 ? 3.907 1.164 12.195 1.00 95.44 127 TYR A C 1
ATOM 1086 O O . TYR A 1 127 ? 5.053 1.598 12.034 1.00 95.44 127 TYR A O 1
ATOM 1094 N N . TRP A 1 128 ? 2.940 1.369 11.300 1.00 94.12 128 TRP A N 1
ATOM 1095 C CA . TRP A 1 128 ? 3.141 2.143 10.080 1.00 94.12 128 TRP A CA 1
ATOM 1096 C C . TRP A 1 128 ? 3.495 3.601 10.392 1.00 94.12 128 TRP A C 1
ATOM 1098 O O . TRP A 1 128 ? 4.513 4.111 9.917 1.00 94.12 128 TRP A O 1
ATOM 1108 N N . PHE A 1 129 ? 2.738 4.256 11.279 1.00 92.38 129 PHE A N 1
ATOM 1109 C CA . PHE A 1 129 ? 3.055 5.612 11.736 1.00 92.38 129 PHE A CA 1
ATOM 1110 C C . PHE A 1 129 ? 4.457 5.702 12.361 1.00 92.38 129 PHE A C 1
ATOM 1112 O O . PHE A 1 129 ? 5.233 6.617 12.053 1.00 92.38 129 PHE A O 1
ATOM 1119 N N . LYS A 1 130 ? 4.809 4.738 13.226 1.00 94.44 130 LYS A N 1
ATOM 1120 C CA . LYS A 1 130 ? 6.129 4.679 13.874 1.00 94.44 130 LYS A CA 1
ATOM 1121 C C . LYS A 1 130 ? 7.247 4.530 12.847 1.00 94.44 130 LYS A C 1
ATOM 1123 O O . LYS A 1 130 ? 8.262 5.216 12.953 1.00 94.44 130 LYS A O 1
ATOM 1128 N N . THR A 1 131 ? 7.038 3.698 11.831 1.00 93.38 131 THR A N 1
ATOM 1129 C CA . THR A 1 131 ? 7.971 3.528 10.713 1.00 93.38 131 THR A CA 1
ATOM 1130 C C . THR A 1 131 ? 8.174 4.840 9.966 1.00 93.38 131 THR A C 1
ATOM 1132 O O . THR A 1 131 ? 9.306 5.302 9.830 1.00 93.38 131 THR A O 1
ATOM 1135 N N . MET A 1 132 ? 7.091 5.485 9.526 1.00 90.50 132 MET A N 1
ATOM 1136 C CA . MET A 1 132 ? 7.168 6.719 8.736 1.00 90.50 132 MET A CA 1
ATOM 1137 C C . MET A 1 132 ? 7.815 7.872 9.509 1.00 90.50 132 MET A C 1
ATOM 1139 O O . MET A 1 132 ? 8.528 8.683 8.922 1.00 90.50 132 MET A O 1
ATOM 1143 N N . SER A 1 133 ? 7.645 7.901 10.832 1.00 88.88 133 SER A N 1
ATOM 1144 C CA . SER A 1 133 ? 8.285 8.882 11.714 1.00 88.88 133 SER A CA 1
ATOM 1145 C C . SER A 1 133 ? 9.790 8.653 11.914 1.00 88.88 133 SER A C 1
ATOM 1147 O O . SER A 1 133 ? 10.508 9.593 12.266 1.00 88.88 133 SER A O 1
ATOM 1149 N N . LEU A 1 134 ? 10.270 7.420 11.720 1.00 89.19 134 LEU A N 1
ATOM 1150 C CA . LEU A 1 134 ? 11.641 7.007 12.035 1.00 89.19 134 LEU A CA 1
ATOM 1151 C C . LEU A 1 134 ? 12.488 6.666 10.809 1.00 89.19 134 LEU A C 1
ATOM 1153 O O . LEU A 1 134 ? 13.706 6.682 10.928 1.00 89.19 134 LEU A O 1
ATOM 1157 N N . LYS A 1 135 ? 11.905 6.411 9.632 1.00 84.38 135 LYS A N 1
ATOM 1158 C CA . LYS A 1 135 ? 12.632 5.896 8.454 1.00 84.38 135 LYS A CA 1
ATOM 1159 C C . LYS A 1 135 ? 13.873 6.699 8.033 1.00 84.38 135 LYS A C 1
ATOM 1161 O O . LYS A 1 135 ? 14.811 6.109 7.518 1.00 84.38 135 LYS A O 1
ATOM 1166 N N . HIS A 1 136 ? 13.911 8.009 8.291 1.00 83.69 136 HIS A N 1
ATOM 1167 C CA . HIS A 1 136 ? 15.070 8.872 7.998 1.00 83.69 136 HIS A CA 1
ATOM 1168 C C . HIS A 1 136 ? 15.872 9.288 9.245 1.00 83.69 136 HIS A C 1
ATOM 1170 O O . HIS A 1 136 ? 16.855 10.008 9.125 1.00 83.69 136 HIS A O 1
ATOM 1176 N N . LYS A 1 137 ? 15.443 8.874 10.445 1.00 88.56 137 LYS A N 1
ATOM 1177 C CA . LYS A 1 137 ? 16.057 9.239 11.736 1.00 88.56 137 LYS A CA 1
ATOM 1178 C C . LYS A 1 137 ? 16.727 8.048 12.422 1.00 88.56 137 LYS A C 1
ATOM 1180 O O . LYS A 1 137 ? 17.804 8.183 12.982 1.00 88.56 137 LYS A O 1
ATOM 1185 N N . ASP A 1 138 ? 16.067 6.895 12.396 1.00 89.56 138 ASP A N 1
ATOM 1186 C CA . ASP A 1 138 ? 16.478 5.647 13.036 1.00 89.56 138 ASP A CA 1
ATOM 1187 C C . ASP A 1 138 ? 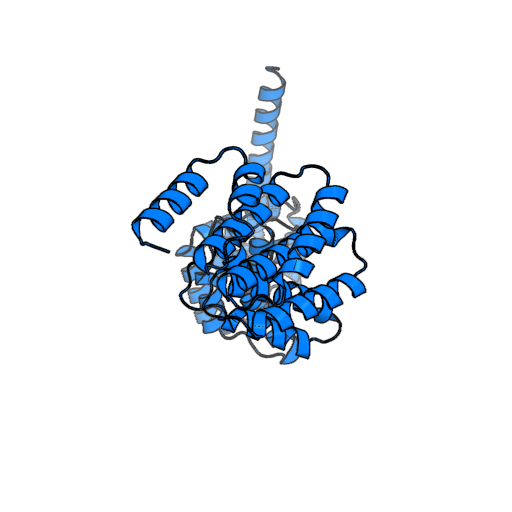15.983 4.477 12.170 1.00 89.56 138 ASP A C 1
ATOM 1189 O O . ASP A 1 138 ? 14.909 3.903 12.385 1.00 89.56 138 ASP A O 1
ATOM 1193 N N . GLN A 1 139 ? 16.763 4.159 11.133 1.00 87.31 139 GLN A N 1
ATOM 1194 C CA . GLN A 1 139 ? 16.434 3.097 10.180 1.00 87.31 139 GLN A CA 1
ATOM 1195 C C . GLN A 1 139 ? 16.310 1.727 10.859 1.00 87.31 139 GLN A C 1
ATOM 1197 O O . GLN A 1 139 ? 15.475 0.925 10.452 1.00 87.31 139 GLN A O 1
ATOM 1202 N N . PHE A 1 140 ? 17.086 1.460 11.914 1.00 89.75 140 PHE A N 1
ATOM 1203 C CA . PHE A 1 140 ? 17.023 0.189 12.638 1.00 89.75 140 PHE A CA 1
ATOM 1204 C C . PHE A 1 140 ? 15.658 -0.003 13.310 1.00 89.75 140 PHE A C 1
ATOM 1206 O O . PHE A 1 140 ? 15.021 -1.046 13.144 1.00 89.75 140 PHE A O 1
ATOM 1213 N N . LYS A 1 141 ? 15.152 1.018 14.014 1.00 92.69 141 LYS A N 1
ATOM 1214 C CA . LYS A 1 141 ? 13.803 0.949 14.599 1.00 92.69 141 LYS A CA 1
ATOM 1215 C C . LYS A 1 141 ? 12.704 0.947 13.544 1.00 92.69 141 LYS A C 1
ATOM 1217 O O . LYS A 1 141 ? 11.697 0.269 13.734 1.00 92.69 141 LYS A O 1
ATOM 1222 N N . ALA A 1 142 ? 12.878 1.669 12.438 1.00 92.31 142 ALA A N 1
ATOM 1223 C CA . ALA A 1 142 ? 11.923 1.624 11.333 1.00 92.31 142 ALA A CA 1
ATOM 1224 C C . ALA A 1 142 ? 11.809 0.201 10.749 1.00 92.31 142 ALA A C 1
ATOM 1226 O O . ALA A 1 142 ? 10.702 -0.316 10.625 1.00 92.31 142 ALA A O 1
ATOM 1227 N N . GLN A 1 143 ? 12.939 -0.473 10.500 1.00 92.31 143 GLN A N 1
ATOM 1228 C CA . GLN A 1 143 ? 12.972 -1.879 10.074 1.00 92.31 143 GLN A CA 1
ATOM 1229 C C . GLN A 1 143 ? 12.287 -2.800 11.086 1.00 92.31 143 GLN A C 1
ATOM 1231 O O . GLN A 1 143 ? 11.491 -3.656 10.702 1.00 92.31 143 GLN A O 1
ATOM 1236 N N . TYR A 1 144 ? 12.540 -2.605 12.384 1.00 94.69 144 TYR A N 1
ATOM 1237 C CA . TYR A 1 144 ? 11.873 -3.373 13.436 1.00 94.69 144 TYR A CA 1
ATOM 1238 C C . TYR A 1 144 ? 10.341 -3.284 13.335 1.00 94.69 144 TYR A C 1
ATOM 1240 O O . TYR A 1 144 ? 9.666 -4.314 13.369 1.00 94.69 144 TYR A O 1
ATOM 1248 N N . PHE A 1 145 ? 9.780 -2.081 13.173 1.00 95.25 145 PHE A N 1
ATOM 1249 C CA . PHE A 1 145 ? 8.329 -1.905 13.047 1.00 95.25 145 PHE A CA 1
ATOM 1250 C C . PHE A 1 145 ? 7.769 -2.476 11.743 1.00 95.25 145 PHE A C 1
ATOM 1252 O O . PHE A 1 145 ? 6.714 -3.105 11.768 1.00 95.25 145 PHE A O 1
ATOM 1259 N N . LEU A 1 146 ? 8.490 -2.347 10.631 1.00 94.31 146 LEU A N 1
ATOM 1260 C CA . LEU A 1 146 ? 8.110 -2.969 9.362 1.00 94.31 146 LEU A CA 1
ATOM 1261 C C . LEU A 1 146 ? 8.031 -4.500 9.469 1.00 94.31 146 LEU A C 1
ATOM 1263 O O . LEU A 1 146 ? 7.056 -5.107 9.032 1.00 94.31 146 LEU A O 1
ATOM 1267 N N . HIS A 1 147 ? 9.005 -5.137 10.126 1.00 92.88 147 HIS A N 1
ATOM 1268 C CA . HIS A 1 147 ? 8.949 -6.575 10.399 1.00 92.88 147 HIS A CA 1
ATOM 1269 C C . HIS A 1 147 ? 7.776 -6.954 11.311 1.00 92.88 147 HIS A C 1
ATOM 1271 O O . HIS A 1 147 ? 7.196 -8.025 11.139 1.00 92.88 147 HIS A O 1
ATOM 1277 N N . LYS A 1 148 ? 7.391 -6.084 12.256 1.00 93.50 148 LYS A N 1
ATOM 1278 C CA . LYS A 1 148 ? 6.188 -6.291 13.073 1.00 93.50 148 LYS A CA 1
ATOM 1279 C C . LYS A 1 148 ? 4.903 -6.221 12.251 1.00 93.50 148 LYS A C 1
ATOM 1281 O O . LYS A 1 148 ? 4.041 -7.057 12.478 1.00 93.50 148 LYS A O 1
ATOM 1286 N N . ILE A 1 149 ? 4.793 -5.299 11.291 1.00 92.62 149 ILE A N 1
ATOM 1287 C CA . ILE A 1 149 ? 3.653 -5.246 10.356 1.00 92.62 149 ILE A CA 1
ATOM 1288 C C . ILE A 1 149 ? 3.548 -6.561 9.588 1.00 92.62 149 ILE A C 1
ATOM 1290 O O . ILE A 1 149 ? 2.495 -7.187 9.592 1.00 92.62 149 ILE A O 1
ATOM 1294 N N . LYS A 1 150 ? 4.656 -7.025 9.004 1.00 88.50 150 LYS A N 1
ATOM 1295 C CA . LYS A 1 150 ? 4.683 -8.291 8.264 1.00 88.50 150 LYS A CA 1
ATOM 1296 C C . LYS A 1 150 ? 4.318 -9.506 9.109 1.00 88.50 150 LYS A C 1
ATOM 1298 O O . LYS A 1 150 ? 3.663 -10.410 8.621 1.00 88.50 150 LYS A O 1
ATOM 1303 N N . ALA A 1 151 ? 4.740 -9.555 10.370 1.00 88.88 151 ALA A N 1
ATOM 1304 C CA . ALA A 1 151 ? 4.412 -10.675 11.252 1.00 88.88 151 ALA A CA 1
ATOM 1305 C C . ALA A 1 151 ? 2.909 -10.763 11.588 1.00 88.88 151 ALA A C 1
ATOM 1307 O O . ALA A 1 151 ? 2.453 -11.813 12.043 1.00 88.88 151 ALA A O 1
ATOM 1308 N N . LEU A 1 152 ? 2.162 -9.671 11.380 1.00 87.44 152 LEU A N 1
ATOM 1309 C CA . LEU A 1 152 ? 0.707 -9.608 11.526 1.00 87.44 152 LEU A CA 1
ATOM 1310 C C . LEU A 1 152 ? -0.038 -10.001 10.240 1.00 87.44 152 LEU A C 1
ATOM 1312 O O . LEU A 1 152 ? -1.264 -10.089 10.269 1.00 87.44 152 LEU A O 1
ATOM 1316 N N . ASP A 1 153 ? 0.683 -10.275 9.147 1.00 79.19 153 ASP A N 1
ATOM 1317 C CA . ASP A 1 153 ? 0.157 -10.912 7.935 1.00 79.19 153 ASP A CA 1
ATOM 1318 C C . ASP A 1 153 ? -0.068 -12.411 8.185 1.00 79.19 153 ASP A C 1
ATOM 1320 O O . ASP A 1 153 ? 0.628 -13.293 7.684 1.00 79.19 153 ASP A O 1
ATOM 1324 N N . GLN A 1 154 ? -0.997 -12.701 9.087 1.00 67.69 154 GLN A N 1
ATOM 1325 C CA . GLN A 1 154 ? -1.522 -14.041 9.315 1.00 67.69 154 GLN A CA 1
ATOM 1326 C C . GLN A 1 154 ? -2.875 -14.144 8.606 1.00 67.69 154 GLN A C 1
ATOM 1328 O O . GLN A 1 154 ? -3.445 -13.122 8.237 1.00 67.69 154 GLN A O 1
ATOM 1333 N N . SER A 1 155 ? -3.386 -15.362 8.410 1.00 57.09 155 SER A N 1
ATOM 1334 C CA . SER A 1 155 ? -4.573 -15.757 7.618 1.00 57.09 155 SER A CA 1
ATOM 1335 C C . SER A 1 155 ? -5.935 -15.181 8.072 1.00 57.09 155 SER A C 1
ATOM 1337 O O . SER A 1 155 ? -6.979 -15.825 7.966 1.00 57.09 155 SER A O 1
ATOM 1339 N N . LEU A 1 156 ? -5.942 -13.957 8.583 1.00 66.50 156 LEU A N 1
ATOM 1340 C CA . LEU A 1 156 ? -7.086 -13.175 9.003 1.00 66.50 156 LEU A CA 1
ATOM 1341 C C . LEU A 1 156 ? -7.709 -12.451 7.807 1.00 66.50 156 LEU A C 1
ATOM 1343 O O . LEU A 1 156 ? -7.035 -12.041 6.862 1.00 66.50 156 LEU A O 1
ATOM 1347 N N . GLN A 1 157 ? -9.023 -12.233 7.875 1.00 75.38 157 GLN A N 1
ATOM 1348 C CA . GLN A 1 157 ? -9.743 -11.396 6.914 1.00 75.38 157 GLN A CA 1
ATOM 1349 C C . GLN A 1 157 ? -9.445 -9.909 7.176 1.00 75.38 157 GLN A C 1
ATOM 1351 O O . GLN A 1 157 ? -10.250 -9.154 7.734 1.00 75.38 157 GLN A O 1
ATOM 1356 N N . LEU A 1 158 ? -8.239 -9.482 6.804 1.00 80.31 158 LEU A N 1
ATOM 1357 C CA . LEU A 1 158 ? -7.852 -8.076 6.785 1.00 80.31 158 LEU A CA 1
ATOM 1358 C C . LEU A 1 158 ? -8.585 -7.344 5.654 1.00 80.31 158 LEU A C 1
ATOM 1360 O O . LEU A 1 158 ? -8.836 -7.917 4.591 1.00 80.31 158 LEU A O 1
ATOM 1364 N N . ASP A 1 159 ? -8.945 -6.084 5.904 1.00 83.19 159 ASP A N 1
ATOM 1365 C CA . ASP A 1 159 ? -9.487 -5.217 4.857 1.00 83.19 159 ASP A CA 1
ATOM 1366 C C . ASP A 1 159 ? -8.388 -4.795 3.871 1.00 83.19 159 ASP A C 1
ATOM 1368 O O . ASP A 1 159 ? -7.191 -4.922 4.151 1.00 83.19 159 ASP A O 1
ATOM 1372 N N . ASP A 1 160 ? -8.798 -4.297 2.706 1.00 81.81 160 ASP A N 1
ATOM 1373 C CA . ASP A 1 160 ? -7.872 -3.964 1.621 1.00 81.81 160 ASP A CA 1
ATOM 1374 C C . ASP A 1 160 ? -6.876 -2.877 2.037 1.00 81.81 160 ASP A C 1
ATOM 1376 O O . ASP A 1 160 ? -5.691 -2.982 1.737 1.00 81.81 160 ASP A O 1
ATOM 1380 N N . VAL A 1 161 ? -7.315 -1.889 2.824 1.00 83.38 161 VAL A N 1
ATOM 1381 C CA . VAL A 1 161 ? -6.443 -0.824 3.352 1.00 83.38 161 VAL A CA 1
ATOM 1382 C C . VAL A 1 161 ? -5.329 -1.405 4.226 1.00 83.38 161 VAL A C 1
ATOM 1384 O O . VAL A 1 161 ? -4.171 -1.004 4.126 1.00 83.38 161 VAL A O 1
ATOM 1387 N N . THR A 1 162 ? -5.650 -2.372 5.082 1.00 85.56 162 THR A N 1
ATOM 1388 C CA . THR A 1 162 ? -4.658 -2.997 5.961 1.00 85.56 162 THR A CA 1
ATOM 1389 C C . THR A 1 162 ? -3.689 -3.878 5.175 1.00 85.56 162 THR A C 1
ATOM 1391 O O . THR A 1 162 ? -2.486 -3.836 5.434 1.00 85.56 162 THR A O 1
ATOM 1394 N N . LYS A 1 163 ? -4.180 -4.617 4.172 1.00 84.81 163 LYS A N 1
ATOM 1395 C CA . LYS A 1 163 ? -3.327 -5.389 3.253 1.00 84.81 163 LYS A CA 1
ATOM 1396 C C . LYS A 1 163 ? -2.368 -4.491 2.474 1.00 84.81 163 LYS A C 1
ATOM 1398 O O . LYS A 1 163 ? -1.202 -4.838 2.311 1.00 84.81 163 LYS A O 1
ATOM 1403 N N . GLN A 1 164 ? -2.821 -3.306 2.066 1.00 86.88 164 GLN A N 1
ATOM 1404 C CA . GLN A 1 164 ? -1.960 -2.322 1.415 1.00 86.88 164 GLN A CA 1
ATOM 1405 C C . GLN A 1 164 ? -0.791 -1.903 2.318 1.00 86.88 164 GLN A C 1
ATOM 1407 O O . GLN A 1 164 ? 0.334 -1.846 1.836 1.00 86.88 164 GLN A O 1
ATOM 1412 N N . TYR A 1 165 ? -0.990 -1.687 3.624 1.00 88.56 165 TYR A N 1
ATOM 1413 C CA . TYR A 1 165 ? 0.129 -1.379 4.531 1.00 88.56 165 TYR A CA 1
ATOM 1414 C C . TYR A 1 165 ? 1.143 -2.521 4.668 1.00 88.56 165 TYR A C 1
ATOM 1416 O O . TYR A 1 165 ? 2.335 -2.254 4.818 1.00 88.56 165 TYR A O 1
ATOM 1424 N N . ILE A 1 166 ? 0.695 -3.777 4.606 1.00 89.12 166 ILE A N 1
ATOM 1425 C CA . ILE A 1 166 ? 1.589 -4.944 4.613 1.00 89.12 166 ILE A CA 1
ATOM 1426 C C . ILE A 1 166 ? 2.451 -4.952 3.346 1.00 89.12 166 ILE A C 1
ATOM 1428 O O . ILE A 1 166 ? 3.675 -5.046 3.438 1.00 89.12 166 ILE A O 1
ATOM 1432 N N . LEU A 1 167 ? 1.831 -4.754 2.182 1.00 88.50 167 LEU A N 1
ATOM 1433 C CA . LEU A 1 167 ? 2.532 -4.663 0.903 1.00 88.50 167 LEU A CA 1
ATOM 1434 C C . LEU A 1 167 ? 3.519 -3.484 0.865 1.00 88.50 167 LEU A C 1
ATOM 1436 O O . LEU A 1 167 ? 4.678 -3.645 0.481 1.00 88.50 167 LEU A O 1
ATOM 1440 N N . GLN A 1 168 ? 3.106 -2.303 1.334 1.00 89.81 168 GLN A N 1
ATOM 1441 C CA . GLN A 1 168 ? 4.002 -1.148 1.439 1.00 89.81 168 GLN A CA 1
ATOM 1442 C C . GLN A 1 168 ? 5.173 -1.426 2.394 1.00 89.81 168 GLN A C 1
ATOM 1444 O O . GLN A 1 168 ? 6.295 -0.973 2.156 1.00 89.81 168 GLN A O 1
ATOM 1449 N N . ALA A 1 169 ? 4.943 -2.185 3.471 1.00 90.94 169 ALA A N 1
ATOM 1450 C CA . ALA A 1 169 ? 6.007 -2.573 4.385 1.00 90.94 169 ALA A CA 1
ATOM 1451 C C . ALA A 1 169 ? 7.023 -3.518 3.723 1.00 90.94 169 ALA A C 1
ATOM 1453 O O . ALA A 1 169 ? 8.228 -3.370 3.942 1.00 90.94 169 ALA A O 1
ATOM 1454 N N . ASP A 1 170 ? 6.546 -4.436 2.881 1.00 89.00 170 ASP A N 1
ATOM 1455 C CA . ASP A 1 170 ? 7.375 -5.318 2.058 1.00 89.00 170 ASP A CA 1
ATOM 1456 C C . ASP A 1 170 ? 8.285 -4.531 1.109 1.00 89.00 170 ASP A C 1
ATOM 1458 O O . ASP A 1 170 ? 9.502 -4.747 1.084 1.00 89.00 170 ASP A O 1
ATOM 1462 N N . ILE A 1 171 ? 7.711 -3.563 0.392 1.00 89.62 171 ILE A N 1
ATOM 1463 C CA . ILE A 1 171 ? 8.446 -2.703 -0.538 1.00 89.62 171 ILE A CA 1
ATOM 1464 C C . ILE A 1 171 ? 9.484 -1.846 0.211 1.00 89.62 171 ILE A C 1
ATOM 1466 O O . ILE A 1 171 ? 10.646 -1.767 -0.197 1.00 89.62 171 ILE A O 1
ATOM 1470 N N . LEU A 1 172 ? 9.114 -1.235 1.343 1.00 89.62 172 LEU A N 1
ATOM 1471 C CA . LEU A 1 172 ? 10.033 -0.396 2.123 1.00 89.62 172 LEU A CA 1
ATOM 1472 C C . LEU A 1 172 ? 11.205 -1.180 2.718 1.00 89.62 172 LEU A C 1
ATOM 1474 O O . LEU A 1 172 ? 12.336 -0.696 2.677 1.00 89.62 172 LEU A O 1
ATOM 1478 N N . LEU A 1 173 ? 10.967 -2.379 3.259 1.00 88.00 173 LEU A N 1
ATOM 1479 C CA . LEU A 1 173 ? 12.047 -3.231 3.768 1.00 88.00 173 LEU A CA 1
ATOM 1480 C C . LEU A 1 173 ? 13.056 -3.564 2.674 1.00 88.00 173 LEU A C 1
ATOM 1482 O O . LEU A 1 173 ? 14.261 -3.585 2.927 1.00 88.00 173 LEU A O 1
ATOM 1486 N N . MET A 1 174 ? 12.567 -3.790 1.459 1.00 85.06 174 MET A N 1
ATOM 1487 C CA . MET A 1 174 ? 13.408 -4.070 0.311 1.00 85.06 174 MET A CA 1
ATOM 1488 C C . MET A 1 174 ? 14.266 -2.865 -0.082 1.00 85.06 174 MET A C 1
ATOM 1490 O O . MET A 1 174 ? 15.479 -3.018 -0.233 1.00 85.06 174 MET A O 1
ATOM 1494 N N . PHE A 1 175 ? 13.689 -1.661 -0.159 1.00 84.88 175 PHE A N 1
ATOM 1495 C CA . PHE A 1 175 ? 14.474 -0.445 -0.399 1.00 84.88 175 PHE A CA 1
ATOM 1496 C C . PHE A 1 175 ? 15.522 -0.203 0.692 1.00 84.88 175 PHE A C 1
ATOM 1498 O O . PHE A 1 175 ? 16.677 0.081 0.383 1.00 84.88 175 PHE A O 1
ATOM 1505 N N . MET A 1 176 ? 15.167 -0.396 1.965 1.00 84.88 176 MET A N 1
ATOM 1506 C CA . MET A 1 176 ? 16.120 -0.244 3.067 1.00 84.88 176 MET A CA 1
ATOM 1507 C C . MET A 1 176 ? 17.260 -1.273 3.017 1.00 84.88 176 MET A C 1
ATOM 1509 O O . MET A 1 176 ? 18.392 -0.959 3.387 1.00 84.88 176 MET A O 1
ATOM 1513 N N . LEU A 1 177 ? 16.986 -2.506 2.579 1.00 78.94 177 LEU A N 1
ATOM 1514 C CA . LEU A 1 177 ? 18.012 -3.537 2.407 1.00 78.94 177 LEU A CA 1
ATOM 1515 C C . LEU A 1 177 ? 18.989 -3.161 1.285 1.00 78.94 177 LEU A C 1
ATOM 1517 O O . LEU A 1 177 ? 20.202 -3.258 1.470 1.00 78.94 177 LEU A O 1
ATOM 1521 N N . ILE A 1 178 ? 18.455 -2.667 0.167 1.00 76.94 178 ILE A N 1
ATOM 1522 C CA . ILE A 1 178 ? 19.227 -2.176 -0.978 1.00 76.94 178 ILE A CA 1
ATOM 1523 C C . ILE A 1 178 ? 20.165 -1.034 -0.571 1.00 76.94 178 ILE A C 1
ATOM 1525 O O . ILE A 1 178 ? 21.357 -1.092 -0.874 1.00 76.94 178 ILE A O 1
ATOM 1529 N N . GLU A 1 179 ? 19.651 -0.030 0.145 1.00 76.56 179 GLU A N 1
ATOM 1530 C CA . GLU A 1 179 ? 20.449 1.107 0.618 1.00 76.56 179 GLU A CA 1
ATOM 1531 C C . GLU A 1 179 ? 21.578 0.669 1.561 1.00 76.56 179 GLU A C 1
ATOM 1533 O O . GLU A 1 179 ? 22.719 1.107 1.417 1.00 76.56 179 GLU A O 1
ATOM 1538 N N . LYS A 1 180 ? 21.270 -0.202 2.530 1.00 71.62 180 LYS A N 1
ATOM 1539 C CA . LYS A 1 180 ? 22.197 -0.550 3.615 1.00 71.62 180 LYS A CA 1
ATOM 1540 C C . LYS A 1 180 ? 23.311 -1.496 3.182 1.00 71.62 180 LYS A C 1
ATOM 1542 O O . LYS A 1 180 ? 24.430 -1.380 3.674 1.00 71.62 180 LYS A O 1
ATOM 1547 N N . GLN A 1 181 ? 22.998 -2.481 2.346 1.00 62.53 181 GLN A N 1
ATOM 1548 C CA . GLN A 1 181 ? 23.920 -3.583 2.075 1.00 62.53 181 GLN A CA 1
ATOM 1549 C C . GLN A 1 181 ? 24.678 -3.428 0.751 1.00 62.53 181 GLN A C 1
ATOM 1551 O O . GLN A 1 181 ? 25.561 -4.237 0.482 1.00 62.53 181 GLN A O 1
ATOM 1556 N N . GLN A 1 182 ? 24.335 -2.438 -0.090 1.00 61.09 182 GLN A N 1
ATOM 1557 C CA . GLN A 1 182 ? 24.778 -2.370 -1.497 1.00 61.09 182 GLN A CA 1
ATOM 1558 C C . GLN A 1 182 ? 24.593 -3.710 -2.240 1.00 61.09 182 GLN A C 1
ATOM 1560 O O . GLN A 1 182 ? 25.246 -3.991 -3.245 1.00 61.09 182 GLN A O 1
ATOM 1565 N N . THR A 1 183 ? 23.721 -4.576 -1.724 1.00 60.66 183 THR A N 1
ATOM 1566 C CA . THR A 1 183 ? 23.506 -5.917 -2.243 1.00 60.66 183 THR A CA 1
ATOM 1567 C C . THR A 1 183 ? 22.644 -5.847 -3.479 1.00 60.66 183 THR A C 1
ATOM 1569 O O . THR A 1 183 ? 21.736 -5.020 -3.590 1.00 60.66 183 THR A O 1
ATOM 1572 N N . GLN A 1 184 ? 22.895 -6.779 -4.389 1.00 66.44 184 GLN A N 1
ATOM 1573 C CA . GLN A 1 184 ? 22.021 -6.984 -5.526 1.00 66.44 184 GLN A CA 1
ATOM 1574 C C . GLN A 1 184 ? 20.645 -7.467 -5.062 1.00 66.44 184 GLN A C 1
ATOM 1576 O O . GLN A 1 184 ? 20.531 -8.346 -4.209 1.00 66.44 184 GLN A O 1
ATOM 1581 N N . PHE A 1 185 ? 19.609 -6.931 -5.698 1.00 69.38 185 PHE A N 1
ATOM 1582 C CA . PHE A 1 185 ? 18.225 -7.368 -5.574 1.00 69.38 185 PHE A CA 1
ATOM 1583 C C . PHE A 1 185 ? 18.066 -8.902 -5.711 1.00 69.38 185 PHE A C 1
ATOM 1585 O O . PHE A 1 185 ? 18.467 -9.458 -6.739 1.00 69.38 185 PHE A O 1
ATOM 1592 N N . PRO A 1 186 ? 17.468 -9.629 -4.749 1.00 76.62 186 PRO A N 1
ATOM 1593 C CA . PRO A 1 186 ? 17.094 -11.027 -4.963 1.00 76.62 186 PRO A CA 1
ATOM 1594 C C . PRO A 1 186 ? 15.869 -11.105 -5.885 1.00 76.62 186 PRO A C 1
ATOM 1596 O O . PRO A 1 186 ? 14.802 -10.609 -5.522 1.00 76.62 186 PRO A O 1
ATOM 1599 N N . ALA A 1 187 ? 16.006 -11.726 -7.060 1.00 80.56 187 ALA A N 1
ATOM 1600 C CA . ALA A 1 187 ? 14.929 -11.812 -8.054 1.00 80.56 187 ALA A CA 1
ATOM 1601 C C . ALA A 1 187 ? 13.669 -12.507 -7.505 1.00 80.56 187 ALA A C 1
ATOM 1603 O O . ALA A 1 187 ? 12.557 -12.048 -7.728 1.00 80.56 187 ALA A O 1
ATOM 1604 N N . GLU A 1 188 ? 13.825 -13.553 -6.692 1.00 84.81 188 GLU A N 1
ATOM 1605 C CA . GLU A 1 188 ? 12.696 -14.239 -6.050 1.00 84.81 188 GLU A CA 1
ATOM 1606 C C . GLU A 1 188 ? 11.830 -13.283 -5.213 1.00 84.81 188 GLU A C 1
ATOM 1608 O O . GLU A 1 188 ? 10.603 -13.270 -5.315 1.00 84.81 188 GLU A O 1
ATOM 1613 N N . HIS A 1 189 ? 12.468 -12.423 -4.416 1.00 82.88 189 HIS A N 1
ATOM 1614 C CA . HIS A 1 189 ? 11.750 -11.449 -3.605 1.00 82.88 189 HIS A CA 1
ATOM 1615 C C . HIS A 1 189 ? 11.072 -10.371 -4.454 1.00 82.88 189 HIS A C 1
ATOM 1617 O O . HIS A 1 189 ? 9.991 -9.921 -4.082 1.00 82.88 189 HIS A O 1
ATOM 1623 N N . PHE A 1 190 ? 11.683 -9.976 -5.575 1.00 87.69 190 PHE A N 1
ATOM 1624 C CA . PHE A 1 190 ? 11.087 -9.049 -6.538 1.00 87.69 190 PHE A CA 1
ATOM 1625 C C . PHE A 1 190 ? 9.751 -9.575 -7.056 1.00 87.69 190 PHE A C 1
ATOM 1627 O O . PHE A 1 190 ? 8.714 -8.949 -6.844 1.00 87.69 190 PHE A O 1
ATOM 1634 N N . TYR A 1 191 ? 9.772 -10.761 -7.668 1.00 89.12 191 TYR A N 1
ATOM 1635 C CA . TYR A 1 191 ? 8.586 -11.351 -8.277 1.00 89.12 191 TYR A CA 1
ATOM 1636 C C . TYR A 1 191 ? 7.527 -11.706 -7.232 1.00 89.12 191 TYR A C 1
ATOM 1638 O O . TYR A 1 191 ? 6.340 -11.526 -7.487 1.00 89.12 191 TYR A O 1
ATOM 1646 N N . ARG A 1 192 ? 7.923 -12.103 -6.012 1.00 88.94 192 ARG A N 1
ATOM 1647 C CA . ARG A 1 192 ? 6.969 -12.296 -4.908 1.00 88.94 192 ARG A CA 1
ATOM 1648 C C . ARG A 1 192 ? 6.180 -11.024 -4.587 1.00 88.94 192 ARG A C 1
ATOM 1650 O O . ARG A 1 192 ? 4.998 -11.125 -4.282 1.00 88.94 192 ARG A O 1
ATOM 1657 N N . ILE A 1 193 ? 6.820 -9.854 -4.611 1.00 88.69 193 ILE A N 1
ATOM 1658 C CA . ILE A 1 193 ? 6.145 -8.573 -4.358 1.00 88.69 193 ILE A CA 1
ATOM 1659 C C . ILE A 1 193 ? 5.279 -8.183 -5.557 1.00 88.69 193 ILE A C 1
ATOM 1661 O O . ILE A 1 193 ? 4.132 -7.794 -5.365 1.00 88.69 193 ILE A O 1
ATOM 1665 N N . LEU A 1 194 ? 5.782 -8.331 -6.788 1.00 89.44 194 LEU A N 1
ATOM 1666 C CA . LEU A 1 194 ? 4.997 -8.032 -7.991 1.00 89.44 194 LEU A CA 1
ATOM 1667 C C . LEU A 1 194 ? 3.728 -8.889 -8.099 1.00 89.44 194 LEU A C 1
ATOM 1669 O O . LEU A 1 194 ? 2.682 -8.372 -8.472 1.00 89.44 194 LEU A O 1
ATOM 1673 N N . ASN A 1 195 ? 3.776 -10.150 -7.666 1.00 88.56 195 ASN A N 1
ATOM 1674 C CA . ASN A 1 195 ? 2.609 -11.038 -7.631 1.00 88.56 195 ASN A CA 1
ATOM 1675 C C . ASN A 1 195 ? 1.509 -10.590 -6.648 1.00 88.56 195 ASN A C 1
ATOM 1677 O O . ASN A 1 195 ? 0.416 -11.149 -6.669 1.00 88.56 195 ASN A O 1
ATOM 1681 N N . GLN A 1 196 ? 1.779 -9.608 -5.781 1.00 86.12 196 GLN A N 1
ATOM 1682 C CA . GLN A 1 196 ? 0.786 -8.999 -4.886 1.00 86.12 196 GLN A CA 1
ATOM 1683 C C . GLN A 1 196 ? 0.129 -7.748 -5.496 1.00 86.12 196 GLN A C 1
ATOM 1685 O O . GLN A 1 196 ? -0.681 -7.092 -4.836 1.00 86.12 196 GLN A O 1
ATOM 1690 N N . PHE A 1 197 ? 0.493 -7.378 -6.727 1.00 86.00 197 PHE A N 1
ATOM 1691 C CA . PHE A 1 197 ? -0.107 -6.254 -7.433 1.00 86.00 197 PHE A CA 1
ATOM 1692 C C . PHE A 1 197 ? -1.593 -6.508 -7.722 1.00 86.00 197 PHE A C 1
ATOM 1694 O O . PHE A 1 197 ? -1.979 -7.560 -8.230 1.00 86.00 197 PHE A O 1
ATOM 1701 N N . ASP A 1 198 ? -2.414 -5.497 -7.449 1.00 82.31 198 ASP A N 1
ATOM 1702 C CA . ASP A 1 198 ? -3.825 -5.452 -7.822 1.00 82.31 198 ASP A CA 1
ATOM 1703 C C . ASP A 1 198 ? -4.117 -4.080 -8.439 1.00 82.31 198 ASP A C 1
ATOM 1705 O O . ASP A 1 198 ? -3.758 -3.042 -7.884 1.00 82.31 198 ASP A O 1
ATOM 1709 N N . ARG A 1 199 ? -4.803 -4.075 -9.586 1.00 78.38 199 ARG A N 1
ATOM 1710 C CA . ARG A 1 199 ? -5.179 -2.868 -10.337 1.00 78.38 199 ARG A CA 1
ATOM 1711 C C . ARG A 1 199 ? -6.029 -1.871 -9.539 1.00 78.38 199 ARG A C 1
ATOM 1713 O O . ARG A 1 199 ? -6.169 -0.729 -9.962 1.00 78.38 199 ARG A O 1
ATOM 1720 N N . HIS A 1 200 ? -6.670 -2.315 -8.458 1.00 79.50 200 HIS A N 1
ATOM 1721 C CA . HIS A 1 200 ? -7.525 -1.493 -7.600 1.00 79.50 200 HIS A CA 1
ATOM 1722 C C . HIS A 1 200 ? -6.777 -0.880 -6.404 1.00 79.50 200 HIS A C 1
ATOM 1724 O O . HIS A 1 200 ? -7.408 -0.304 -5.515 1.00 79.50 200 HIS A O 1
ATOM 1730 N N . GLN A 1 201 ? -5.450 -1.019 -6.352 1.00 78.69 201 GLN A N 1
ATOM 1731 C CA . GLN A 1 201 ? -4.624 -0.438 -5.298 1.00 78.69 201 GLN A CA 1
ATOM 1732 C C . GLN A 1 201 ? -4.541 1.092 -5.394 1.00 78.69 201 GLN A C 1
ATOM 1734 O O . GLN A 1 201 ? -4.855 1.708 -6.411 1.00 78.69 201 GLN A O 1
ATOM 1739 N N . ASP A 1 202 ? -4.151 1.710 -4.277 1.00 80.56 202 ASP A N 1
ATOM 1740 C CA . ASP A 1 202 ? -3.959 3.156 -4.185 1.00 80.56 202 ASP A CA 1
ATOM 1741 C C . ASP A 1 202 ? -2.827 3.642 -5.110 1.00 80.56 202 ASP A C 1
ATOM 1743 O O . ASP A 1 202 ? -1.819 2.957 -5.298 1.00 80.56 202 ASP A O 1
ATOM 1747 N N . VAL A 1 203 ? -2.954 4.864 -5.634 1.00 78.81 203 VAL A N 1
ATOM 1748 C CA . VAL A 1 203 ? -1.951 5.481 -6.523 1.00 78.81 203 VAL A CA 1
ATOM 1749 C C . VAL A 1 203 ? -0.568 5.535 -5.862 1.00 78.81 203 VAL A C 1
ATOM 1751 O O . VAL A 1 203 ? 0.448 5.295 -6.513 1.00 78.81 203 VAL A O 1
ATOM 1754 N N . GLY A 1 204 ? -0.502 5.762 -4.546 1.00 79.12 204 GLY A N 1
ATOM 1755 C CA . GLY A 1 204 ? 0.752 5.743 -3.797 1.00 79.12 204 GLY A CA 1
ATOM 1756 C C . GLY A 1 204 ? 1.469 4.389 -3.842 1.00 79.12 204 GLY A C 1
ATOM 1757 O O . GLY A 1 204 ? 2.700 4.347 -3.826 1.00 79.12 204 GLY A O 1
ATOM 1758 N N . LEU A 1 205 ? 0.726 3.281 -3.942 1.00 83.56 205 LEU A N 1
ATOM 1759 C CA . LEU A 1 205 ? 1.292 1.945 -4.139 1.00 83.56 205 LEU A CA 1
ATOM 1760 C C . LEU A 1 205 ? 1.792 1.743 -5.570 1.00 83.56 205 LEU A C 1
ATOM 1762 O O . LEU A 1 205 ? 2.872 1.184 -5.750 1.00 83.56 205 LEU A O 1
ATOM 1766 N N . HIS A 1 206 ? 1.069 2.237 -6.578 1.00 85.81 206 HIS A N 1
ATOM 1767 C CA . HIS A 1 206 ? 1.521 2.183 -7.974 1.00 85.81 206 HIS A CA 1
ATOM 1768 C C . HIS A 1 206 ? 2.881 2.871 -8.147 1.00 85.81 206 HIS A C 1
ATOM 1770 O O . HIS A 1 206 ? 3.812 2.277 -8.696 1.00 85.81 206 HIS A O 1
ATOM 1776 N N . ILE A 1 207 ? 3.042 4.067 -7.571 1.00 83.44 207 ILE A N 1
ATOM 1777 C CA . ILE A 1 207 ? 4.316 4.802 -7.552 1.00 83.44 207 ILE A CA 1
ATOM 1778 C C . ILE A 1 207 ? 5.426 3.949 -6.910 1.00 83.44 207 ILE A C 1
ATOM 1780 O O . ILE A 1 207 ? 6.540 3.845 -7.432 1.00 83.44 207 ILE A O 1
ATOM 1784 N N . GLN A 1 208 ? 5.137 3.289 -5.784 1.00 85.81 208 GLN A N 1
ATOM 1785 C CA . GLN A 1 208 ? 6.101 2.414 -5.111 1.00 85.81 208 GLN A CA 1
ATOM 1786 C C . GLN A 1 208 ? 6.510 1.209 -5.972 1.00 85.81 208 GLN A C 1
ATOM 1788 O O . GLN A 1 208 ? 7.701 0.896 -6.031 1.00 85.81 208 GLN A O 1
ATOM 1793 N N . PHE A 1 209 ? 5.573 0.578 -6.685 1.00 88.19 209 PHE A N 1
ATOM 1794 C CA . PHE A 1 209 ? 5.871 -0.505 -7.627 1.00 88.19 209 PHE A CA 1
ATOM 1795 C C . PHE A 1 209 ? 6.747 -0.046 -8.794 1.00 88.19 209 PHE A C 1
ATOM 1797 O O . PHE A 1 209 ? 7.731 -0.711 -9.120 1.00 88.19 209 PHE A O 1
ATOM 1804 N N . LYS A 1 210 ? 6.450 1.109 -9.397 1.00 87.62 210 LYS A N 1
ATOM 1805 C CA . LYS A 1 210 ? 7.278 1.670 -10.477 1.00 87.62 210 LYS A CA 1
ATOM 1806 C C . LYS A 1 210 ? 8.696 1.955 -10.005 1.00 87.62 210 LYS A C 1
ATOM 1808 O O . LYS A 1 210 ? 9.657 1.597 -10.685 1.00 87.62 210 LYS A O 1
ATOM 1813 N N . ASN A 1 211 ? 8.837 2.538 -8.814 1.00 85.81 211 ASN A N 1
ATOM 1814 C CA . ASN A 1 211 ? 10.142 2.760 -8.197 1.00 85.81 211 ASN A CA 1
ATOM 1815 C C . ASN A 1 211 ? 10.883 1.439 -7.968 1.00 85.81 211 ASN A C 1
ATOM 1817 O O . ASN A 1 211 ? 12.079 1.350 -8.244 1.00 85.81 211 ASN A O 1
ATOM 1821 N N . LEU A 1 212 ? 10.174 0.397 -7.526 1.00 87.69 212 LEU A N 1
ATOM 1822 C CA . LEU A 1 212 ? 10.747 -0.925 -7.304 1.00 87.69 212 LEU A CA 1
ATOM 1823 C C . LEU A 1 212 ? 11.310 -1.521 -8.596 1.00 87.69 212 LEU A C 1
ATOM 1825 O O . LEU A 1 212 ? 12.458 -1.961 -8.627 1.00 87.69 212 LEU A O 1
ATOM 1829 N N . ILE A 1 213 ? 10.523 -1.469 -9.671 1.00 89.38 213 ILE A N 1
ATOM 1830 C CA . ILE A 1 213 ? 10.914 -1.918 -11.010 1.00 89.38 213 ILE A CA 1
ATOM 1831 C C . ILE A 1 213 ? 12.100 -1.095 -11.526 1.00 89.38 213 ILE A C 1
ATOM 1833 O O . ILE A 1 213 ? 13.078 -1.650 -12.025 1.00 89.38 213 ILE A O 1
ATOM 1837 N N . GLY A 1 214 ? 12.066 0.226 -11.346 1.00 86.56 214 GLY A N 1
ATOM 1838 C CA . GLY A 1 214 ? 13.155 1.119 -11.733 1.00 86.56 214 GLY A CA 1
ATOM 1839 C C . GLY A 1 214 ? 14.481 0.798 -11.042 1.00 86.56 214 GLY A C 1
ATOM 1840 O O . GLY A 1 214 ? 15.531 0.823 -11.695 1.00 86.56 214 GLY A O 1
ATOM 1841 N N . VAL A 1 215 ? 14.436 0.474 -9.745 1.00 84.19 215 VAL A N 1
ATOM 1842 C CA . VAL A 1 215 ? 15.603 0.045 -8.959 1.00 84.19 215 VAL A CA 1
ATOM 1843 C C . VAL A 1 215 ? 16.079 -1.341 -9.390 1.00 84.19 215 VAL A C 1
ATOM 1845 O O . VAL A 1 215 ? 17.281 -1.527 -9.574 1.00 84.19 215 VAL A O 1
ATOM 1848 N N . TYR A 1 216 ? 15.164 -2.288 -9.607 1.00 86.12 216 TYR A N 1
ATOM 1849 C CA . TYR A 1 216 ? 15.499 -3.630 -10.081 1.00 86.12 216 TYR A CA 1
ATOM 1850 C C . TYR A 1 216 ? 16.240 -3.580 -11.425 1.00 86.12 216 TYR A C 1
ATOM 1852 O O . TYR A 1 216 ? 17.340 -4.126 -11.535 1.00 86.12 216 TYR A O 1
ATOM 1860 N N . ILE A 1 217 ? 15.711 -2.831 -12.402 1.00 84.94 217 ILE A N 1
ATOM 1861 C CA . ILE A 1 217 ? 16.370 -2.632 -13.699 1.00 84.94 217 ILE A CA 1
ATOM 1862 C C . ILE A 1 217 ? 17.748 -1.997 -13.504 1.00 84.94 217 ILE A C 1
ATOM 1864 O O . ILE A 1 217 ? 18.727 -2.511 -14.030 1.00 84.94 217 ILE A O 1
ATOM 1868 N N . TYR A 1 218 ? 17.853 -0.924 -12.711 1.00 80.94 218 TYR A N 1
ATOM 1869 C CA . TYR A 1 218 ? 19.130 -0.240 -12.482 1.00 80.94 218 TYR A CA 1
ATOM 1870 C C . TYR A 1 218 ? 20.210 -1.154 -11.884 1.00 80.94 218 TYR A C 1
ATOM 1872 O O . TYR A 1 218 ? 21.371 -1.067 -12.272 1.00 80.94 218 TYR A O 1
ATOM 1880 N N . GLN A 1 219 ? 19.845 -2.028 -10.943 1.00 79.19 219 GLN A N 1
ATOM 1881 C CA . GLN A 1 219 ? 20.805 -2.909 -10.279 1.00 79.19 219 GLN A CA 1
ATOM 1882 C C . GLN A 1 219 ? 21.174 -4.146 -11.100 1.00 79.19 219 GLN A C 1
ATOM 1884 O O . GLN A 1 219 ? 22.311 -4.613 -11.021 1.00 79.19 219 GLN A O 1
ATOM 1889 N N . LYS A 1 220 ? 20.216 -4.726 -11.830 1.00 77.25 220 LYS A N 1
ATOM 1890 C CA . LYS A 1 220 ? 20.416 -5.988 -12.562 1.00 77.25 220 LYS A CA 1
ATOM 1891 C C . LYS A 1 220 ? 20.880 -5.787 -13.991 1.00 77.25 220 LYS A C 1
ATOM 1893 O O . LYS A 1 220 ? 21.541 -6.671 -14.544 1.00 77.25 220 LYS A O 1
ATOM 1898 N N . ILE A 1 221 ? 20.544 -4.639 -14.566 1.00 76.12 221 ILE A N 1
ATOM 1899 C CA . ILE A 1 221 ? 20.782 -4.316 -15.959 1.00 76.12 221 ILE A CA 1
ATOM 1900 C C . ILE A 1 221 ? 21.476 -2.956 -16.011 1.00 76.12 221 ILE A C 1
ATOM 1902 O O . ILE A 1 221 ? 20.850 -1.898 -16.064 1.00 76.12 221 ILE A O 1
ATOM 1906 N N . ASP A 1 222 ? 22.808 -2.991 -15.987 1.00 76.19 222 ASP A N 1
ATOM 1907 C CA . ASP A 1 222 ? 23.613 -1.795 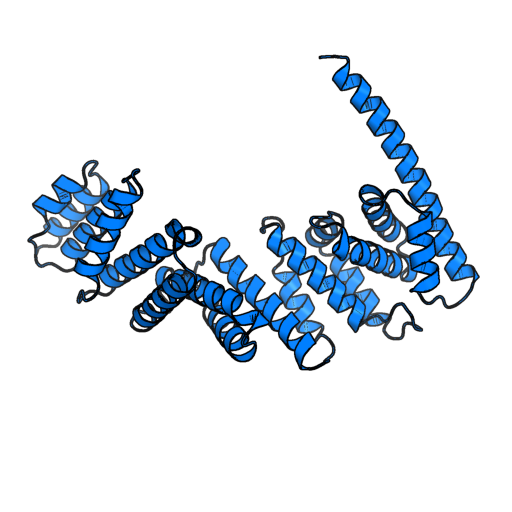-16.213 1.00 76.19 222 ASP A CA 1
ATOM 1908 C C . ASP A 1 222 ? 23.542 -1.418 -17.693 1.00 76.19 222 ASP A C 1
ATOM 1910 O O . ASP A 1 222 ? 24.295 -1.915 -18.531 1.00 76.19 222 ASP A O 1
ATOM 1914 N N . LEU A 1 223 ? 22.597 -0.537 -18.001 1.00 81.62 223 LEU A N 1
ATOM 1915 C CA . LEU A 1 223 ? 22.339 -0.068 -19.353 1.00 81.62 223 LEU A CA 1
ATOM 1916 C C . LEU A 1 223 ? 23.509 0.716 -19.943 1.00 81.62 223 LEU A C 1
ATOM 1918 O O . LEU A 1 223 ? 23.541 0.863 -21.153 1.00 81.62 223 LEU A O 1
ATOM 1922 N N . ALA A 1 224 ? 24.474 1.182 -19.142 1.00 82.31 224 ALA A N 1
ATOM 1923 C CA . ALA A 1 224 ? 25.651 1.906 -19.623 1.00 82.31 224 ALA A CA 1
ATOM 1924 C C . ALA A 1 224 ? 26.830 0.979 -19.977 1.00 82.31 224 ALA A C 1
ATOM 1926 O O . ALA A 1 224 ? 27.896 1.454 -20.377 1.00 82.31 224 ALA A O 1
ATOM 1927 N N . ARG A 1 225 ? 26.673 -0.343 -19.830 1.00 84.31 225 ARG A N 1
ATOM 1928 C CA . ARG A 1 225 ? 27.719 -1.342 -20.083 1.00 84.31 225 ARG A CA 1
ATOM 1929 C C . ARG A 1 225 ? 27.203 -2.487 -20.956 1.00 84.31 225 ARG A C 1
ATOM 1931 O O . ARG A 1 225 ? 25.994 -2.658 -21.091 1.00 84.31 225 ARG A O 1
ATOM 1938 N N . PRO A 1 226 ? 28.105 -3.310 -21.528 1.00 83.75 226 PRO A N 1
ATOM 1939 C CA . PRO A 1 226 ? 27.702 -4.542 -22.189 1.00 83.75 226 PRO A CA 1
ATOM 1940 C C . PRO A 1 226 ? 26.803 -5.378 -21.281 1.00 83.75 226 PRO A C 1
ATOM 1942 O O . PRO A 1 226 ? 27.194 -5.749 -20.170 1.00 83.75 226 PRO A O 1
ATOM 1945 N N . ILE A 1 227 ? 25.603 -5.672 -21.770 1.00 81.25 227 ILE A N 1
ATOM 1946 C CA . ILE A 1 227 ? 24.610 -6.453 -21.044 1.00 81.25 227 ILE A CA 1
ATOM 1947 C C . ILE A 1 227 ? 25.087 -7.902 -20.981 1.00 81.25 227 ILE A C 1
ATOM 1949 O O . ILE A 1 227 ? 25.273 -8.555 -22.004 1.00 81.25 227 ILE A O 1
ATOM 1953 N N . LYS A 1 228 ? 25.296 -8.406 -19.763 1.00 77.25 228 LYS A N 1
ATOM 1954 C CA . LYS A 1 228 ? 25.757 -9.784 -19.521 1.00 77.25 228 LYS A CA 1
ATOM 1955 C C . LYS A 1 228 ? 24.629 -10.736 -19.116 1.00 77.25 228 LYS A C 1
ATOM 1957 O O . LYS A 1 228 ? 24.777 -11.943 -19.253 1.00 77.25 228 LYS A O 1
ATOM 1962 N N . ASN A 1 229 ? 23.494 -10.198 -18.667 1.00 76.50 229 ASN A N 1
ATOM 1963 C CA . ASN A 1 229 ? 22.406 -10.957 -18.043 1.00 76.50 229 ASN A CA 1
ATOM 1964 C C . ASN A 1 229 ? 21.153 -11.028 -18.937 1.00 76.50 229 ASN A C 1
ATOM 1966 O O . ASN A 1 229 ? 20.050 -10.747 -18.479 1.00 76.50 229 ASN A O 1
ATOM 1970 N N . TYR A 1 230 ? 21.302 -11.398 -20.214 1.00 80.31 230 TYR A N 1
ATOM 1971 C CA . TYR A 1 230 ? 20.169 -11.472 -21.155 1.00 80.31 230 TYR A CA 1
ATOM 1972 C C . TYR A 1 230 ? 19.048 -12.419 -20.701 1.00 80.31 230 TYR A C 1
ATOM 1974 O O . TYR A 1 230 ? 17.880 -12.145 -20.958 1.00 80.31 230 TYR A O 1
ATOM 1982 N N . GLY A 1 231 ? 19.381 -13.500 -19.986 1.00 84.56 231 GLY A N 1
ATOM 1983 C CA . GLY A 1 231 ? 18.376 -14.403 -19.414 1.00 84.56 231 GLY A CA 1
ATOM 1984 C C . GLY A 1 231 ? 17.458 -13.710 -18.402 1.00 84.56 231 GLY A C 1
ATOM 1985 O O . GLY A 1 231 ? 16.248 -13.885 -18.466 1.00 84.56 231 GLY A O 1
ATOM 1986 N N . GLU A 1 232 ? 18.016 -12.865 -17.530 1.00 82.44 232 GLU A N 1
ATOM 1987 C CA . GLU A 1 232 ? 17.245 -12.105 -16.533 1.00 82.44 232 GLU A CA 1
ATOM 1988 C C . GLU A 1 232 ? 16.326 -11.077 -17.205 1.00 82.44 232 GLU A C 1
ATOM 1990 O O . GLU A 1 232 ? 15.177 -10.916 -16.805 1.00 82.44 232 GLU A O 1
ATOM 1995 N N . ILE A 1 233 ? 16.816 -10.421 -18.266 1.00 84.00 233 ILE A N 1
ATOM 1996 C CA . ILE A 1 233 ? 16.011 -9.493 -19.075 1.00 84.00 233 ILE A CA 1
ATOM 1997 C C . ILE A 1 233 ? 14.817 -10.226 -19.670 1.00 84.00 233 ILE A C 1
ATOM 1999 O O . ILE A 1 233 ? 13.693 -9.751 -19.554 1.00 84.00 233 ILE A O 1
ATOM 2003 N N . LYS A 1 234 ? 15.056 -11.391 -20.278 1.00 88.69 234 LYS A N 1
ATOM 2004 C CA . LYS A 1 234 ? 13.993 -12.170 -20.903 1.00 88.69 234 LYS A CA 1
ATOM 2005 C C . LYS A 1 234 ? 12.927 -12.581 -19.885 1.00 88.69 234 LYS A C 1
ATOM 2007 O O . LYS A 1 234 ? 11.755 -12.335 -20.132 1.00 88.69 234 LYS A O 1
ATOM 2012 N N . ILE A 1 235 ? 13.332 -13.122 -18.732 1.00 90.38 235 ILE A N 1
ATOM 2013 C CA . ILE A 1 235 ? 12.403 -13.511 -17.656 1.00 90.38 235 ILE A CA 1
ATOM 2014 C C . ILE A 1 235 ? 11.565 -12.312 -17.197 1.00 90.38 235 ILE A C 1
ATOM 2016 O O . ILE A 1 235 ? 10.354 -12.432 -17.041 1.00 90.38 235 ILE A O 1
ATOM 2020 N N . PHE A 1 236 ? 12.194 -11.149 -17.014 1.00 91.44 236 PHE A N 1
ATOM 2021 C CA . PHE A 1 236 ? 11.497 -9.934 -16.598 1.00 91.44 236 PHE A CA 1
ATOM 2022 C C . PHE A 1 236 ? 10.468 -9.453 -17.626 1.00 91.44 236 PHE A C 1
ATOM 2024 O O . PHE A 1 236 ? 9.350 -9.106 -17.253 1.00 91.44 236 PHE A O 1
ATOM 2031 N N . LEU A 1 237 ? 10.827 -9.431 -18.910 1.00 92.75 237 LEU A N 1
ATOM 2032 C CA . LEU A 1 237 ? 9.918 -8.986 -19.966 1.00 92.75 237 LEU A CA 1
ATOM 2033 C C . LEU A 1 237 ? 8.780 -9.981 -20.194 1.00 92.75 237 LEU A C 1
ATOM 2035 O O . LEU A 1 237 ? 7.635 -9.562 -20.299 1.00 92.75 237 LEU A O 1
ATOM 2039 N N . ASP A 1 238 ? 9.074 -11.283 -20.200 1.00 92.38 238 ASP A N 1
ATOM 2040 C CA . ASP A 1 238 ? 8.045 -12.320 -20.313 1.00 92.38 238 ASP A CA 1
ATOM 2041 C C . ASP A 1 238 ? 7.063 -12.234 -19.123 1.00 92.38 238 ASP A C 1
ATOM 2043 O O . ASP A 1 238 ? 5.852 -12.310 -19.313 1.00 92.38 238 ASP A O 1
ATOM 2047 N N . TYR A 1 239 ? 7.556 -11.941 -17.911 1.00 92.56 239 TYR A N 1
ATOM 2048 C CA . TYR A 1 239 ? 6.697 -11.673 -16.754 1.00 92.56 239 TYR A CA 1
ATOM 2049 C C . TYR A 1 239 ? 5.777 -10.459 -16.967 1.00 92.56 239 TYR A C 1
ATOM 2051 O O . TYR A 1 239 ? 4.591 -10.528 -16.641 1.00 92.56 239 TYR A O 1
ATOM 2059 N N . LEU A 1 240 ? 6.290 -9.343 -17.500 1.00 92.25 240 LEU A N 1
ATOM 2060 C CA . LEU A 1 240 ? 5.466 -8.160 -17.783 1.00 92.25 240 LEU A CA 1
ATOM 2061 C C . LEU A 1 240 ? 4.394 -8.437 -18.845 1.00 92.25 240 LEU A C 1
ATOM 2063 O O . LEU A 1 240 ? 3.269 -7.954 -18.701 1.00 92.25 240 LEU A O 1
ATOM 2067 N N . ASP A 1 241 ? 4.717 -9.221 -19.873 1.00 90.00 241 ASP A N 1
ATOM 2068 C CA . ASP A 1 241 ? 3.768 -9.612 -20.919 1.00 90.00 241 ASP A CA 1
ATOM 2069 C C . ASP A 1 241 ? 2.635 -10.487 -20.359 1.00 90.00 241 ASP A C 1
ATOM 2071 O O . ASP A 1 241 ? 1.462 -10.272 -20.674 1.00 90.00 241 ASP A O 1
ATOM 2075 N N . GLU A 1 242 ? 2.960 -11.425 -19.464 1.00 91.25 242 GLU A N 1
ATOM 2076 C CA . GLU A 1 242 ? 1.974 -12.264 -18.771 1.00 91.25 242 GLU A CA 1
ATOM 2077 C C . GLU A 1 242 ? 1.082 -11.457 -17.806 1.00 91.25 242 GLU A C 1
ATOM 2079 O O . GLU A 1 242 ? -0.080 -11.805 -17.580 1.00 91.25 242 GLU A O 1
ATOM 2084 N N . HIS A 1 243 ? 1.586 -10.339 -17.270 1.00 90.56 243 HIS A N 1
ATOM 2085 C CA . HIS A 1 243 ? 0.907 -9.510 -16.269 1.00 90.56 243 HIS A CA 1
ATOM 2086 C C . HIS A 1 243 ? 0.412 -8.183 -16.861 1.00 90.56 243 HIS A C 1
ATOM 2088 O O . HIS A 1 243 ? 0.808 -7.093 -16.436 1.00 90.56 243 HIS A O 1
ATOM 2094 N N . SER A 1 244 ? -0.530 -8.266 -17.806 1.00 87.25 244 SER A N 1
ATOM 2095 C CA . SER A 1 244 ? -1.064 -7.109 -18.550 1.00 87.25 244 SER A CA 1
ATOM 2096 C C . SER A 1 244 ? -1.534 -5.937 -17.676 1.00 87.25 244 SER A C 1
ATOM 2098 O O . SER A 1 244 ? -1.327 -4.783 -18.041 1.00 87.25 244 SER A O 1
ATOM 2100 N N . ALA A 1 245 ? -2.121 -6.191 -16.502 1.00 87.62 245 ALA A N 1
ATOM 2101 C CA . ALA A 1 245 ? -2.550 -5.128 -15.591 1.00 87.62 245 ALA A CA 1
ATOM 2102 C C . ALA A 1 245 ? -1.366 -4.333 -15.008 1.00 87.62 245 ALA A C 1
ATOM 2104 O O . ALA A 1 245 ? -1.433 -3.106 -14.926 1.00 87.62 245 ALA A O 1
ATOM 2105 N N . LEU A 1 246 ? -0.277 -5.018 -14.641 1.00 88.88 246 LEU A N 1
ATOM 2106 C CA . LEU A 1 246 ? 0.954 -4.385 -14.168 1.00 88.88 246 LEU A CA 1
ATOM 2107 C C . LEU A 1 246 ? 1.620 -3.606 -15.309 1.00 88.88 246 LEU A C 1
ATOM 2109 O O . LEU A 1 246 ? 2.032 -2.465 -15.121 1.00 88.88 246 LEU A O 1
ATOM 2113 N N . ASN A 1 247 ? 1.663 -4.199 -16.504 1.00 88.81 247 ASN A N 1
ATOM 2114 C CA . ASN A 1 247 ? 2.202 -3.569 -17.709 1.00 88.81 247 ASN A CA 1
ATOM 2115 C C . ASN A 1 247 ? 1.445 -2.272 -18.059 1.00 88.81 247 ASN A C 1
ATOM 2117 O O . ASN A 1 247 ? 2.042 -1.217 -18.265 1.00 88.81 247 ASN A O 1
ATOM 2121 N N . MET A 1 248 ? 0.112 -2.310 -18.003 1.00 88.25 248 MET A N 1
ATOM 2122 C CA . MET A 1 248 ? -0.733 -1.129 -18.197 1.00 88.25 248 MET A CA 1
ATOM 2123 C C . MET A 1 248 ? -0.530 -0.064 -17.115 1.00 88.25 248 MET A C 1
ATOM 2125 O O . MET A 1 248 ? -0.549 1.122 -17.436 1.00 88.25 248 MET A O 1
ATOM 2129 N N . MET A 1 249 ? -0.316 -0.460 -15.855 1.00 89.00 249 MET A N 1
ATOM 2130 C CA . MET A 1 249 ? 0.009 0.475 -14.771 1.00 89.00 249 MET A CA 1
ATOM 2131 C C . MET A 1 249 ? 1.351 1.175 -15.019 1.00 89.00 249 MET A C 1
ATOM 2133 O O . MET A 1 249 ? 1.461 2.380 -14.806 1.00 89.00 249 MET A O 1
ATOM 2137 N N . LEU A 1 250 ? 2.354 0.460 -15.539 1.00 88.44 250 LEU A N 1
ATOM 2138 C CA . LEU A 1 250 ? 3.658 1.046 -15.866 1.00 88.44 250 LEU A CA 1
ATOM 2139 C C . LEU A 1 250 ? 3.576 2.097 -16.976 1.00 88.44 250 LEU A C 1
ATOM 2141 O O . LEU A 1 250 ? 4.324 3.065 -16.924 1.00 88.44 250 LEU A O 1
ATOM 2145 N N . LEU A 1 251 ? 2.679 1.923 -17.952 1.00 87.44 251 LEU A N 1
ATOM 2146 C CA . LEU A 1 251 ? 2.454 2.872 -19.053 1.00 87.44 251 LEU A CA 1
ATOM 2147 C C . LEU A 1 251 ? 1.752 4.168 -18.613 1.00 87.44 251 LEU A C 1
ATOM 2149 O O . LEU A 1 251 ? 1.730 5.142 -19.365 1.00 87.44 251 LEU A O 1
ATOM 2153 N N . GLN A 1 252 ? 1.168 4.193 -17.418 1.00 83.00 252 GLN A N 1
ATOM 2154 C CA . GLN A 1 252 ? 0.591 5.393 -16.818 1.00 83.00 252 GLN A CA 1
ATOM 2155 C C . GLN A 1 252 ? 1.683 6.101 -16.010 1.00 83.00 252 GLN A C 1
ATOM 2157 O O . GLN A 1 252 ? 2.443 5.431 -15.319 1.00 83.00 252 GLN A O 1
ATOM 2162 N N . LEU A 1 253 ? 1.780 7.435 -16.048 1.00 68.56 253 LEU A N 1
ATOM 2163 C CA . LEU A 1 253 ? 2.628 8.181 -15.105 1.00 68.56 253 LEU A CA 1
ATOM 2164 C C . LEU A 1 253 ? 1.777 8.874 -14.042 1.00 68.56 253 LEU A C 1
ATOM 2166 O O . LEU A 1 253 ? 0.908 9.678 -14.376 1.00 68.56 253 LEU A O 1
ATOM 2170 N N . ASP A 1 254 ? 2.088 8.591 -12.781 1.00 68.38 254 ASP A N 1
ATOM 2171 C CA . ASP A 1 254 ? 1.493 9.215 -11.598 1.00 68.38 254 ASP A CA 1
ATOM 2172 C C . ASP A 1 254 ? 2.399 10.359 -11.100 1.00 68.38 254 ASP A C 1
ATOM 2174 O O . ASP A 1 254 ? 1.911 11.426 -10.724 1.00 68.38 254 ASP A O 1
ATOM 2178 N N . GLU A 1 255 ? 3.729 10.193 -11.200 1.00 65.44 255 GLU A N 1
ATOM 2179 C CA . GLU A 1 255 ? 4.733 11.227 -10.921 1.00 65.44 255 GLU A CA 1
ATOM 2180 C C . GLU A 1 255 ? 5.739 11.402 -12.078 1.00 65.44 255 GLU A C 1
ATOM 2182 O O . GLU A 1 255 ? 6.523 10.499 -12.382 1.00 65.44 255 GLU A O 1
ATOM 2187 N N . PRO A 1 256 ? 5.831 12.593 -12.702 1.00 59.81 256 PRO A N 1
ATOM 2188 C CA . PRO A 1 256 ? 6.562 12.748 -13.955 1.00 59.81 256 PRO A CA 1
ATOM 2189 C C . PRO A 1 256 ? 8.071 12.470 -13.834 1.00 59.81 256 PRO A C 1
ATOM 2191 O O . PRO A 1 256 ? 8.632 11.793 -14.681 1.00 59.81 256 PRO A O 1
ATOM 2194 N N . LYS A 1 257 ? 8.775 12.938 -12.797 1.00 60.69 257 LYS A N 1
ATOM 2195 C CA . LYS A 1 257 ? 10.254 12.991 -12.844 1.00 60.69 257 LYS A CA 1
ATOM 2196 C C . LYS A 1 257 ? 10.977 11.645 -12.688 1.00 60.69 257 LYS A C 1
ATOM 2198 O O . LYS A 1 257 ? 12.023 11.459 -13.306 1.00 60.69 257 LYS A O 1
ATOM 2203 N N . VAL A 1 258 ? 10.485 10.738 -11.844 1.00 59.41 258 VAL A N 1
ATOM 2204 C CA . VAL A 1 258 ? 11.170 9.460 -11.546 1.00 59.41 258 VAL A CA 1
ATOM 2205 C C . VAL A 1 258 ? 10.723 8.361 -12.511 1.00 59.41 258 VAL A C 1
ATOM 2207 O O . VAL A 1 258 ? 11.531 7.562 -12.985 1.00 59.41 258 VAL A O 1
ATOM 2210 N N . GLU A 1 259 ? 9.445 8.371 -12.871 1.00 63.16 259 GLU A N 1
ATOM 2211 C CA . GLU A 1 259 ? 8.797 7.292 -13.611 1.00 63.16 259 GLU A CA 1
ATOM 2212 C C . GLU A 1 259 ? 9.088 7.346 -15.122 1.00 63.16 259 GLU A C 1
ATOM 2214 O O . GLU A 1 259 ? 9.171 6.308 -15.778 1.00 63.16 259 GLU A O 1
ATOM 2219 N N . GLN A 1 260 ? 9.387 8.533 -15.664 1.00 73.69 260 GLN A N 1
ATOM 2220 C CA . GLN A 1 260 ? 9.833 8.720 -17.054 1.00 73.69 260 GLN A CA 1
ATOM 2221 C C . GLN A 1 260 ? 11.060 7.874 -17.415 1.00 73.69 260 GLN A C 1
ATOM 2223 O O . GLN A 1 260 ? 11.162 7.355 -18.527 1.00 73.69 260 GLN A O 1
ATOM 2228 N N . LEU A 1 261 ? 12.010 7.732 -16.484 1.00 78.50 261 LEU A N 1
ATOM 2229 C CA . LEU A 1 261 ? 13.210 6.935 -16.728 1.00 78.50 261 LEU A CA 1
ATOM 2230 C C . LEU A 1 261 ? 12.889 5.442 -16.768 1.00 78.50 261 LEU A C 1
ATOM 2232 O O . LEU A 1 261 ? 13.521 4.720 -17.530 1.00 78.50 261 LEU A O 1
ATOM 2236 N N . VAL A 1 262 ? 11.917 4.979 -15.980 1.00 87.12 262 VAL A N 1
ATOM 2237 C CA . VAL A 1 262 ? 11.501 3.570 -15.972 1.00 87.12 262 VAL A CA 1
ATOM 2238 C C . VAL A 1 262 ? 10.905 3.187 -17.325 1.00 87.12 262 VAL A C 1
ATOM 2240 O O . VAL A 1 262 ? 11.320 2.175 -17.885 1.00 87.12 262 VAL A O 1
ATOM 2243 N N . LEU A 1 263 ? 10.041 4.037 -17.894 1.00 89.50 263 LEU A N 1
ATOM 2244 C CA . LEU A 1 263 ? 9.435 3.814 -19.212 1.00 89.50 263 LEU A CA 1
ATOM 2245 C C . LEU A 1 263 ? 10.481 3.548 -20.299 1.00 89.50 263 LEU A C 1
ATOM 2247 O O . LEU A 1 263 ? 10.414 2.546 -21.004 1.00 89.50 263 LEU A O 1
ATOM 2251 N N . ILE A 1 264 ? 11.485 4.420 -20.410 1.00 90.00 264 ILE A N 1
ATOM 2252 C CA . ILE A 1 264 ? 12.503 4.319 -21.467 1.00 90.00 264 ILE A CA 1
ATOM 2253 C C . ILE A 1 264 ? 13.452 3.151 -21.247 1.00 90.00 264 ILE A C 1
ATOM 2255 O O . ILE A 1 264 ? 13.894 2.527 -22.211 1.00 90.00 264 ILE A O 1
ATOM 2259 N N . ARG A 1 265 ? 13.736 2.813 -19.989 1.00 90.44 265 ARG A N 1
ATOM 2260 C CA . ARG A 1 265 ? 14.515 1.617 -19.679 1.00 90.44 265 ARG A CA 1
ATOM 2261 C C . ARG A 1 265 ? 13.776 0.365 -20.137 1.00 90.44 265 ARG A C 1
ATOM 2263 O O . ARG A 1 265 ? 14.376 -0.453 -20.817 1.00 90.44 265 ARG A O 1
ATOM 2270 N N . ILE A 1 266 ? 12.487 0.243 -19.824 1.00 93.19 266 ILE A N 1
ATOM 2271 C CA . ILE A 1 266 ? 11.668 -0.895 -20.258 1.00 93.19 266 ILE A CA 1
ATOM 2272 C C . ILE A 1 266 ? 11.555 -0.930 -21.788 1.00 93.19 266 ILE A C 1
ATOM 2274 O O . ILE A 1 266 ? 11.781 -1.982 -22.383 1.00 93.19 266 ILE A O 1
ATOM 2278 N N . ALA A 1 267 ? 11.322 0.218 -22.435 1.00 93.94 267 ALA A N 1
ATOM 2279 C CA . ALA A 1 267 ? 11.290 0.319 -23.894 1.00 93.94 267 ALA A CA 1
ATOM 2280 C C . ALA A 1 267 ? 12.570 -0.223 -24.542 1.00 93.94 267 ALA A C 1
ATOM 2282 O O . ALA A 1 267 ? 12.512 -1.009 -25.488 1.00 93.94 267 ALA A O 1
ATOM 2283 N N . PHE A 1 268 ? 13.732 0.170 -24.019 1.00 93.38 268 PHE A N 1
ATOM 2284 C CA . PHE A 1 268 ? 15.017 -0.301 -24.523 1.00 93.38 268 PHE A CA 1
ATOM 2285 C C . PHE A 1 268 ? 15.198 -1.814 -24.338 1.00 93.38 268 PHE A C 1
ATOM 2287 O O . PHE A 1 268 ? 15.730 -2.476 -25.225 1.00 93.38 268 PHE A O 1
ATOM 2294 N N . LEU A 1 269 ? 14.726 -2.382 -23.225 1.00 93.50 269 LEU A N 1
ATOM 2295 C CA . LEU A 1 269 ? 14.805 -3.825 -22.973 1.00 93.50 269 LEU A CA 1
ATOM 2296 C C . LEU A 1 269 ? 13.920 -4.637 -23.929 1.00 93.50 269 LEU A C 1
ATOM 2298 O O . LEU A 1 269 ? 14.375 -5.660 -24.447 1.00 93.50 269 LEU A O 1
ATOM 2302 N N . TYR A 1 270 ? 12.699 -4.170 -24.206 1.00 95.06 270 TYR A N 1
ATOM 2303 C CA . TYR A 1 270 ? 11.833 -4.772 -25.226 1.00 95.06 270 TYR A CA 1
ATOM 2304 C C . TYR A 1 270 ? 12.472 -4.705 -26.615 1.00 95.06 270 TYR A C 1
ATOM 2306 O O . TYR A 1 270 ? 12.560 -5.727 -27.297 1.00 95.06 270 TYR A O 1
ATOM 2314 N N . TRP A 1 271 ? 13.018 -3.545 -26.995 1.00 94.75 271 TRP A N 1
ATOM 2315 C CA . TRP A 1 271 ? 13.715 -3.381 -28.273 1.00 94.75 271 TRP A CA 1
ATOM 2316 C C . TRP A 1 271 ? 14.913 -4.328 -28.408 1.00 94.75 271 TRP A C 1
ATOM 2318 O O . TRP A 1 271 ? 15.037 -5.026 -29.413 1.00 94.75 271 TRP A O 1
ATOM 2328 N N . LEU A 1 272 ? 15.751 -4.430 -27.370 1.00 90.81 272 LEU A N 1
ATOM 2329 C CA . LEU A 1 272 ? 16.871 -5.376 -27.335 1.00 90.81 272 LEU A CA 1
ATOM 2330 C C . LEU A 1 272 ? 16.433 -6.837 -27.488 1.00 90.81 272 LEU A C 1
ATOM 2332 O O . LEU A 1 272 ? 17.198 -7.656 -27.989 1.00 90.81 272 LEU A O 1
ATOM 2336 N N . SER A 1 273 ? 15.217 -7.162 -27.050 1.00 90.56 273 SER A N 1
ATOM 2337 C CA . SER A 1 273 ? 14.638 -8.505 -27.149 1.00 90.56 273 SER A CA 1
ATOM 2338 C C . SER A 1 273 ? 13.883 -8.741 -28.464 1.00 90.56 273 SER A C 1
ATOM 2340 O O . SER A 1 273 ? 13.265 -9.790 -28.625 1.00 90.56 273 SER A O 1
ATOM 2342 N N . GLY A 1 274 ? 13.919 -7.785 -29.401 1.00 90.75 274 GLY A N 1
ATOM 2343 C CA . GLY A 1 274 ? 13.228 -7.864 -30.693 1.00 90.75 274 GLY A CA 1
ATOM 2344 C C . GLY A 1 274 ? 11.718 -7.610 -30.629 1.00 90.75 274 GLY A C 1
ATOM 2345 O O . GLY A 1 274 ? 11.022 -7.854 -31.610 1.00 90.75 274 GLY A O 1
ATOM 2346 N N . LYS A 1 275 ? 11.211 -7.120 -29.493 1.00 92.69 275 LYS A N 1
ATOM 2347 C CA . LYS A 1 275 ? 9.798 -6.812 -29.227 1.00 92.69 275 LYS A CA 1
ATOM 2348 C C . LYS A 1 275 ? 9.531 -5.319 -29.492 1.00 92.69 275 LYS A C 1
ATOM 2350 O O . LYS A 1 275 ? 9.447 -4.499 -28.577 1.00 92.69 275 LYS A O 1
ATOM 2355 N N . SER A 1 276 ? 9.553 -4.928 -30.769 1.00 91.69 276 SER A N 1
ATOM 2356 C CA . SER A 1 276 ? 9.504 -3.510 -31.176 1.00 91.69 276 SER A CA 1
ATOM 2357 C C . SER A 1 276 ? 8.158 -2.837 -30.903 1.00 91.69 276 SER A C 1
ATOM 2359 O O . SER A 1 276 ? 8.149 -1.654 -30.566 1.00 91.69 276 SER A O 1
ATOM 2361 N N . ASP A 1 277 ? 7.047 -3.566 -31.005 1.00 92.69 277 ASP A N 1
ATOM 2362 C CA . ASP A 1 277 ? 5.702 -3.016 -30.789 1.00 92.69 277 ASP A CA 1
ATOM 2363 C C . ASP A 1 277 ? 5.490 -2.654 -29.309 1.00 92.69 277 ASP A C 1
ATOM 2365 O O . ASP A 1 277 ? 4.992 -1.576 -28.972 1.00 92.69 277 ASP A O 1
ATOM 2369 N N . GLU A 1 278 ? 5.952 -3.516 -28.402 1.00 94.25 278 GLU A N 1
ATOM 2370 C CA . GLU A 1 278 ? 5.970 -3.268 -26.964 1.00 94.25 278 GLU A CA 1
ATOM 2371 C C . GLU A 1 278 ? 6.900 -2.097 -26.633 1.00 94.25 278 GLU A C 1
ATOM 2373 O O . GLU A 1 278 ? 6.527 -1.197 -25.880 1.00 94.25 278 GLU A O 1
ATOM 2378 N N . SER A 1 279 ? 8.089 -2.049 -27.245 1.00 95.62 279 SER A N 1
ATOM 2379 C CA . SER A 1 279 ? 9.010 -0.915 -27.100 1.00 95.62 279 SER A CA 1
ATOM 2380 C C . SER A 1 279 ? 8.357 0.413 -27.501 1.00 95.62 279 SER A C 1
ATOM 2382 O O . SER A 1 279 ? 8.435 1.398 -26.759 1.00 95.62 279 SER A O 1
ATOM 2384 N N . GLU A 1 280 ? 7.655 0.428 -28.638 1.00 95.31 280 GLU A N 1
ATOM 2385 C CA . GLU A 1 280 ? 6.938 1.596 -29.142 1.00 95.31 280 GLU A CA 1
ATOM 2386 C C . GLU A 1 280 ? 5.879 2.085 -28.144 1.00 95.31 280 GLU A C 1
ATOM 2388 O O . GLU A 1 280 ? 5.779 3.290 -27.898 1.00 95.31 280 GLU A O 1
ATOM 2393 N N . ALA A 1 281 ? 5.120 1.179 -27.518 1.00 93.50 281 ALA A N 1
ATOM 2394 C CA . ALA A 1 281 ? 4.095 1.540 -26.539 1.00 93.50 281 ALA A CA 1
ATOM 2395 C C . ALA A 1 281 ? 4.675 2.335 -25.353 1.00 93.50 281 ALA A C 1
ATOM 2397 O O . ALA A 1 281 ? 4.121 3.368 -24.961 1.00 93.50 281 ALA A O 1
ATOM 2398 N N . PHE A 1 282 ? 5.828 1.911 -24.825 1.00 93.75 282 PHE A N 1
ATOM 2399 C CA . PHE A 1 282 ? 6.515 2.605 -23.731 1.00 93.75 282 PHE A CA 1
ATOM 2400 C C . PHE A 1 282 ? 7.122 3.951 -24.159 1.00 93.75 282 PHE A C 1
ATOM 2402 O O . PHE A 1 282 ? 7.070 4.922 -23.398 1.00 93.75 282 PHE A O 1
ATOM 2409 N N . ILE A 1 283 ? 7.658 4.049 -25.380 1.00 93.69 283 ILE A N 1
ATOM 2410 C CA . ILE A 1 283 ? 8.153 5.320 -25.939 1.00 93.69 283 ILE A CA 1
ATOM 2411 C C . ILE A 1 283 ? 6.989 6.304 -26.142 1.00 93.69 283 ILE A C 1
ATOM 2413 O O . ILE A 1 283 ? 7.099 7.489 -25.820 1.00 93.69 283 ILE A O 1
ATOM 2417 N N . LEU A 1 284 ? 5.846 5.822 -26.633 1.00 91.75 284 LEU A N 1
ATOM 2418 C CA . LEU A 1 284 ? 4.647 6.633 -26.824 1.00 91.75 284 LEU A CA 1
ATOM 2419 C C . LEU A 1 284 ? 4.105 7.156 -25.486 1.00 91.75 284 LEU A C 1
ATOM 2421 O O . LEU A 1 284 ? 3.751 8.335 -25.389 1.00 91.75 284 LEU A O 1
ATOM 2425 N N . ALA A 1 285 ? 4.090 6.307 -24.452 1.00 89.81 285 ALA A N 1
ATOM 2426 C CA . ALA A 1 285 ? 3.747 6.705 -23.089 1.00 89.81 285 ALA A CA 1
ATOM 2427 C C . ALA A 1 285 ? 4.691 7.800 -22.573 1.00 89.81 285 ALA A C 1
ATOM 2429 O O . ALA A 1 285 ? 4.227 8.815 -22.060 1.00 89.81 285 ALA A O 1
ATOM 2430 N N . TYR A 1 286 ? 6.004 7.673 -22.796 1.00 89.88 286 TYR A N 1
ATOM 2431 C CA . TYR A 1 286 ? 6.965 8.716 -22.427 1.00 89.88 286 TYR A CA 1
ATOM 2432 C C . TYR A 1 286 ? 6.635 10.066 -23.087 1.00 89.88 286 TYR A C 1
ATOM 2434 O O . TYR A 1 286 ? 6.573 11.096 -22.406 1.00 89.88 286 TYR A O 1
ATOM 2442 N N . PHE A 1 287 ? 6.358 10.073 -24.396 1.00 88.81 287 PHE A N 1
ATOM 2443 C CA . PHE A 1 287 ? 6.070 11.309 -25.129 1.00 88.81 287 PHE A CA 1
ATOM 2444 C C . PHE A 1 287 ? 4.770 11.992 -24.724 1.00 88.81 287 PHE A C 1
ATOM 2446 O O . PHE A 1 287 ? 4.679 13.219 -24.826 1.00 88.81 287 PHE A O 1
ATOM 2453 N N . HIS A 1 288 ? 3.792 11.236 -24.218 1.00 84.44 288 HIS A N 1
ATOM 2454 C CA . HIS A 1 288 ? 2.581 11.812 -23.640 1.00 84.44 288 HIS A CA 1
ATOM 2455 C C . HIS A 1 288 ? 2.891 12.826 -22.529 1.00 84.44 288 HIS A C 1
ATOM 2457 O O . HIS A 1 288 ? 2.170 13.813 -22.385 1.00 84.44 288 HIS A O 1
ATOM 2463 N N . HIS A 1 289 ? 3.991 12.623 -21.800 1.00 77.81 289 HIS A N 1
ATOM 2464 C CA . HIS A 1 289 ? 4.388 13.461 -20.672 1.00 77.81 289 HIS A CA 1
ATOM 2465 C C . HIS A 1 289 ? 5.533 14.424 -20.997 1.00 77.81 289 HIS A C 1
ATOM 2467 O O . HIS A 1 289 ? 5.534 15.556 -20.515 1.00 77.81 289 HIS A O 1
ATOM 2473 N N . LEU A 1 290 ? 6.495 14.002 -21.821 1.00 80.75 290 LEU A N 1
ATOM 2474 C CA . LEU A 1 290 ? 7.594 14.841 -22.298 1.00 80.75 290 LEU A CA 1
ATOM 2475 C C . LEU A 1 290 ? 7.622 14.839 -23.825 1.00 80.75 290 LEU A C 1
ATOM 2477 O O . LEU A 1 290 ? 8.236 13.955 -24.417 1.00 80.75 290 LEU A O 1
ATOM 2481 N N . PRO A 1 291 ? 7.011 15.827 -24.496 1.00 80.25 291 PRO A N 1
ATOM 2482 C CA . PRO A 1 291 ? 6.893 15.849 -25.951 1.00 80.25 291 PRO A CA 1
ATOM 2483 C C . PRO A 1 291 ? 8.197 16.306 -26.640 1.00 80.25 291 PRO A C 1
ATOM 2485 O O . PRO A 1 291 ? 8.167 17.173 -27.511 1.00 80.25 291 PRO A O 1
ATOM 2488 N N . SER A 1 292 ? 9.347 15.741 -26.260 1.00 86.81 292 SER A N 1
ATOM 2489 C CA . SER A 1 292 ? 10.664 16.090 -26.802 1.00 86.81 292 SER A CA 1
ATOM 2490 C C . SER A 1 292 ? 11.480 14.846 -27.150 1.00 86.81 292 SER A C 1
ATOM 2492 O O . SER A 1 292 ? 12.065 14.191 -26.287 1.00 86.81 292 SER A O 1
ATOM 2494 N N . ALA A 1 293 ? 11.558 14.531 -28.446 1.00 88.94 293 ALA A N 1
ATOM 2495 C CA . ALA A 1 293 ? 12.453 13.486 -28.941 1.00 88.94 293 ALA A CA 1
ATOM 2496 C C . ALA A 1 293 ? 13.933 13.849 -28.779 1.00 88.94 293 ALA A C 1
ATOM 2498 O O . ALA A 1 293 ? 14.752 12.962 -28.572 1.00 88.94 293 ALA A O 1
ATOM 2499 N N . ILE A 1 294 ? 14.286 15.137 -28.847 1.00 90.06 294 ILE A N 1
ATOM 2500 C CA . ILE A 1 294 ? 15.683 15.585 -28.756 1.00 90.06 294 ILE A CA 1
ATOM 2501 C C . ILE A 1 294 ? 16.265 15.231 -27.386 1.00 90.06 294 ILE A C 1
ATOM 2503 O O . ILE A 1 294 ? 17.346 14.645 -27.316 1.00 90.06 294 ILE A O 1
ATOM 2507 N N . ASP A 1 295 ? 15.525 15.523 -26.315 1.00 85.56 295 ASP A N 1
ATOM 2508 C CA . ASP A 1 295 ? 15.971 15.249 -24.947 1.00 85.56 295 ASP A CA 1
ATOM 2509 C C . ASP A 1 295 ? 16.103 13.745 -24.694 1.00 85.56 295 ASP A C 1
ATOM 2511 O O . ASP A 1 295 ? 17.089 13.288 -24.110 1.00 85.56 295 ASP A O 1
ATOM 2515 N N . LEU A 1 296 ? 15.152 12.958 -25.205 1.00 88.62 296 LEU A N 1
ATOM 2516 C CA . LEU A 1 296 ? 15.194 11.505 -25.102 1.00 88.62 296 LEU A CA 1
ATOM 2517 C C . LEU A 1 296 ? 16.384 10.908 -25.869 1.00 88.62 296 LEU A C 1
ATOM 2519 O O . LEU A 1 296 ? 17.113 10.074 -25.336 1.00 88.62 296 LEU A O 1
ATOM 2523 N N . ILE A 1 297 ? 16.627 11.361 -27.099 1.00 92.50 297 ILE A N 1
ATOM 2524 C CA . ILE A 1 297 ? 17.763 10.903 -27.907 1.00 92.50 297 ILE A CA 1
ATOM 2525 C C . ILE A 1 297 ? 19.086 11.264 -27.224 1.00 92.50 297 ILE A C 1
ATOM 2527 O O . ILE A 1 297 ? 19.998 10.436 -27.181 1.00 92.50 297 ILE A O 1
ATOM 2531 N N . ALA A 1 298 ? 19.204 12.472 -26.666 1.00 90.31 298 ALA A N 1
ATOM 2532 C CA . ALA A 1 298 ? 20.390 12.883 -25.921 1.00 90.31 298 ALA A CA 1
ATOM 2533 C C . ALA A 1 298 ? 20.624 11.983 -24.696 1.00 90.31 298 ALA A C 1
ATOM 2535 O O . ALA A 1 298 ? 21.742 11.507 -24.491 1.00 90.31 298 ALA A O 1
ATOM 2536 N N . LEU A 1 299 ? 19.568 11.684 -23.932 1.00 88.56 299 LEU A N 1
ATOM 2537 C CA . LEU A 1 299 ? 19.622 10.773 -22.789 1.00 88.56 299 LEU A CA 1
ATOM 2538 C C . LEU A 1 299 ? 20.101 9.374 -23.200 1.00 88.56 299 LEU A C 1
ATOM 2540 O O . LEU A 1 299 ? 20.990 8.815 -22.556 1.00 88.56 299 LEU A O 1
ATOM 2544 N N . VAL A 1 300 ? 19.528 8.820 -24.272 1.00 90.56 300 VAL A N 1
ATOM 2545 C CA . VAL A 1 300 ? 19.876 7.491 -24.790 1.00 90.56 300 VAL A CA 1
ATOM 2546 C C . VAL A 1 300 ? 21.339 7.445 -25.220 1.00 90.56 300 VAL A C 1
ATOM 2548 O O . VAL A 1 300 ? 22.082 6.578 -24.767 1.00 90.56 300 VAL A O 1
ATOM 2551 N N . LYS A 1 301 ? 21.796 8.427 -26.005 1.00 89.94 301 LYS A N 1
ATOM 2552 C CA . LYS A 1 301 ? 23.198 8.512 -26.445 1.00 89.94 301 LYS A CA 1
ATOM 2553 C C . LYS A 1 301 ? 24.190 8.590 -25.286 1.00 89.94 301 LYS A C 1
ATOM 2555 O O . LYS A 1 301 ? 25.289 8.063 -25.398 1.00 89.94 301 LYS A O 1
ATOM 2560 N N . GLN A 1 302 ? 23.822 9.264 -24.197 1.00 87.31 302 GLN A N 1
ATOM 2561 C CA . GLN A 1 302 ? 24.710 9.466 -23.050 1.00 87.31 302 GLN A CA 1
ATOM 2562 C C . GLN A 1 302 ? 24.725 8.291 -22.069 1.00 87.31 302 GLN A C 1
ATOM 2564 O O . GLN A 1 302 ? 25.728 8.089 -21.390 1.00 87.31 302 GLN A O 1
ATOM 2569 N N . ARG A 1 303 ? 23.609 7.565 -21.925 1.00 85.69 303 ARG A N 1
ATOM 2570 C CA . ARG A 1 303 ? 23.415 6.619 -20.811 1.00 85.69 303 ARG A CA 1
ATOM 2571 C C . ARG A 1 303 ? 23.276 5.157 -21.217 1.00 85.69 303 ARG A C 1
ATOM 2573 O O . ARG A 1 303 ? 23.263 4.316 -20.322 1.00 85.69 303 ARG A O 1
ATOM 2580 N N . TYR A 1 304 ? 23.147 4.861 -22.508 1.00 90.25 304 TYR A N 1
ATOM 2581 C CA . TYR A 1 304 ? 22.874 3.513 -22.993 1.00 90.25 304 TYR A CA 1
ATOM 2582 C C . TYR A 1 304 ? 24.043 2.991 -23.823 1.00 90.25 304 TYR A C 1
ATOM 2584 O O . TYR A 1 304 ? 24.581 3.679 -24.691 1.00 90.25 304 TYR A O 1
ATOM 2592 N N . TYR A 1 305 ? 24.428 1.756 -23.540 1.00 90.19 305 TYR A N 1
ATOM 2593 C CA . TYR A 1 305 ? 25.423 1.004 -24.267 1.00 90.19 305 TYR A CA 1
ATOM 2594 C C . TYR A 1 305 ? 24.775 0.331 -25.469 1.00 90.19 305 TYR A C 1
ATOM 2596 O O . TYR A 1 305 ? 23.744 -0.332 -25.359 1.00 90.19 305 TYR A O 1
ATOM 2604 N N . PHE A 1 306 ? 25.445 0.450 -26.607 1.00 90.75 306 PHE A N 1
ATOM 2605 C CA . PHE A 1 306 ? 25.094 -0.236 -27.837 1.00 90.75 306 PHE A CA 1
ATOM 2606 C C . PHE A 1 306 ? 26.302 -1.036 -28.303 1.00 90.75 306 PHE A C 1
ATOM 2608 O O . PHE A 1 306 ? 27.439 -0.570 -28.219 1.00 90.75 306 PHE A O 1
ATOM 2615 N N . SER A 1 307 ? 26.056 -2.242 -28.810 1.00 88.12 307 SER A N 1
ATOM 2616 C CA . SER A 1 307 ? 27.106 -3.106 -29.358 1.00 88.12 307 SER A CA 1
ATOM 2617 C C . SER A 1 307 ? 27.712 -2.557 -30.652 1.00 88.12 307 SER A C 1
ATOM 2619 O O . SER A 1 307 ? 28.830 -2.923 -31.003 1.00 88.12 307 SER A O 1
ATOM 2621 N N . SER A 1 308 ? 26.986 -1.693 -31.366 1.00 92.25 308 SER A N 1
ATOM 2622 C CA . SER A 1 308 ? 27.439 -1.025 -32.584 1.00 92.25 308 SER A CA 1
ATOM 2623 C C . SER A 1 308 ? 26.744 0.324 -32.769 1.00 92.25 308 SER A C 1
ATOM 2625 O O . SER A 1 308 ? 25.712 0.609 -32.155 1.00 92.25 308 SER A O 1
ATOM 2627 N N . GLN A 1 309 ? 27.306 1.150 -33.650 1.00 92.31 309 GLN A N 1
ATOM 2628 C CA . GLN A 1 309 ? 26.705 2.424 -34.035 1.00 92.31 309 GLN A CA 1
ATOM 2629 C C . GLN A 1 309 ? 25.380 2.215 -34.788 1.00 92.31 309 GLN A C 1
ATOM 2631 O O . GLN A 1 309 ? 24.426 2.943 -34.539 1.00 92.31 309 GLN A O 1
ATOM 2636 N N . ASP A 1 310 ? 25.279 1.169 -35.613 1.00 94.81 310 ASP A N 1
ATOM 2637 C CA . ASP A 1 310 ? 24.039 0.801 -36.314 1.00 94.81 310 ASP A CA 1
ATOM 2638 C C . ASP A 1 310 ? 22.914 0.447 -35.339 1.00 94.81 310 ASP A C 1
ATOM 2640 O O . ASP A 1 310 ? 21.789 0.915 -35.484 1.00 94.81 310 ASP A O 1
ATOM 2644 N N . ALA A 1 311 ? 23.220 -0.316 -34.284 1.00 91.81 311 ALA A N 1
ATOM 2645 C CA . ALA A 1 311 ? 22.251 -0.629 -33.238 1.00 91.81 311 ALA A CA 1
ATOM 2646 C C . ALA A 1 311 ? 21.750 0.650 -32.542 1.00 91.81 311 ALA A C 1
ATOM 2648 O O . ALA A 1 311 ? 20.553 0.800 -32.297 1.00 91.81 311 ALA A O 1
ATOM 2649 N N . GLN A 1 312 ? 22.653 1.599 -32.272 1.00 93.88 312 GLN A N 1
ATOM 2650 C CA . GLN A 1 312 ? 22.279 2.902 -31.725 1.00 93.88 312 GLN A CA 1
ATOM 2651 C C . GLN A 1 312 ? 21.385 3.695 -32.687 1.00 93.88 312 GLN A C 1
ATOM 2653 O O . GLN A 1 312 ? 20.392 4.276 -32.246 1.00 93.88 312 GLN A O 1
ATOM 2658 N N . TYR A 1 313 ? 21.707 3.712 -33.982 1.00 95.38 313 TYR A N 1
ATOM 2659 C CA . TYR A 1 313 ? 20.891 4.383 -34.992 1.00 95.38 313 TYR A CA 1
ATOM 2660 C C . TYR A 1 313 ? 19.494 3.777 -35.099 1.00 95.38 313 TYR A C 1
ATOM 2662 O O . TYR A 1 313 ? 18.526 4.529 -35.054 1.00 95.38 313 TYR A O 1
ATOM 2670 N N . ASN A 1 314 ? 19.378 2.449 -35.125 1.00 95.62 314 ASN A N 1
ATOM 2671 C CA . ASN A 1 314 ? 18.095 1.754 -35.236 1.00 95.62 314 ASN A CA 1
ATOM 2672 C C . ASN A 1 314 ? 17.157 2.067 -34.056 1.00 95.62 314 ASN A C 1
ATOM 2674 O O . ASN A 1 314 ? 15.963 2.289 -34.247 1.00 95.62 314 ASN A O 1
ATOM 2678 N N . PHE A 1 315 ? 17.677 2.124 -32.824 1.00 95.94 315 PHE A N 1
ATOM 2679 C CA . PHE A 1 315 ? 16.846 2.495 -31.673 1.00 95.94 315 PHE A CA 1
ATOM 2680 C C . PHE A 1 315 ? 16.464 3.983 -31.682 1.00 95.94 315 PHE A C 1
ATOM 2682 O O . PHE A 1 315 ? 15.342 4.344 -31.328 1.00 95.94 315 PHE A O 1
ATOM 2689 N N . ILE A 1 316 ? 17.371 4.865 -32.116 1.00 95.81 316 ILE A N 1
ATOM 2690 C CA . ILE A 1 316 ? 17.068 6.295 -32.290 1.00 95.81 316 ILE A CA 1
ATOM 2691 C C . ILE A 1 316 ? 15.999 6.502 -33.368 1.00 95.81 316 ILE A C 1
ATOM 2693 O O . ILE A 1 316 ? 15.106 7.326 -33.177 1.00 95.81 316 ILE A O 1
ATOM 2697 N N . GLU A 1 317 ? 16.065 5.759 -34.470 1.00 96.12 317 GLU A N 1
ATOM 2698 C CA . GLU A 1 317 ? 15.063 5.792 -35.532 1.00 96.12 317 GLU A CA 1
ATOM 2699 C C . GLU A 1 317 ? 13.688 5.378 -34.996 1.00 96.12 317 GLU A C 1
ATOM 2701 O O . GLU A 1 317 ? 12.714 6.101 -35.207 1.00 96.12 317 GLU A O 1
ATOM 2706 N N . LEU A 1 318 ? 13.610 4.302 -34.201 1.00 96.56 318 LEU A N 1
ATOM 2707 C CA . LEU A 1 318 ? 12.369 3.907 -33.527 1.00 96.56 318 LEU A CA 1
ATOM 2708 C C . LEU A 1 318 ? 11.800 5.050 -32.668 1.00 96.56 318 LEU A C 1
ATOM 2710 O O . LEU A 1 318 ? 10.609 5.358 -32.755 1.00 96.56 318 LEU A O 1
ATOM 2714 N N . ILE A 1 319 ? 12.640 5.730 -31.881 1.00 96.12 319 ILE A N 1
ATOM 2715 C CA . ILE A 1 319 ? 12.229 6.887 -31.068 1.00 96.12 319 ILE A CA 1
ATOM 2716 C C . ILE A 1 319 ? 11.667 8.014 -31.948 1.00 96.12 319 ILE A C 1
ATOM 2718 O O . ILE A 1 319 ? 10.629 8.594 -31.623 1.00 96.12 319 ILE A O 1
ATOM 2722 N N . GLN A 1 320 ? 12.331 8.329 -33.061 1.00 95.44 320 GLN A N 1
ATOM 2723 C CA . GLN A 1 320 ? 11.910 9.386 -33.984 1.00 95.44 320 GLN A CA 1
ATOM 2724 C C . GLN A 1 320 ? 10.582 9.056 -34.671 1.00 95.44 320 GLN A C 1
ATOM 2726 O O . GLN A 1 320 ? 9.677 9.891 -34.679 1.00 95.44 320 GLN A O 1
ATOM 2731 N N . LEU A 1 321 ? 10.432 7.833 -35.186 1.00 95.69 321 LEU A N 1
ATOM 2732 C CA . LEU A 1 321 ? 9.191 7.361 -35.803 1.00 95.69 321 LEU A CA 1
ATOM 2733 C C . LEU A 1 321 ? 8.028 7.403 -34.804 1.00 95.69 321 LEU A C 1
ATOM 2735 O O . LEU A 1 321 ? 6.950 7.918 -35.117 1.00 95.69 321 LEU A O 1
ATOM 2739 N N . THR A 1 322 ? 8.269 6.955 -33.570 1.00 95.62 322 THR A N 1
ATOM 2740 C CA . THR A 1 322 ? 7.264 6.992 -32.499 1.00 95.62 322 THR A CA 1
ATOM 2741 C C . THR A 1 322 ? 6.874 8.427 -32.141 1.00 95.62 322 THR A C 1
ATOM 2743 O O . THR A 1 322 ? 5.702 8.716 -31.894 1.00 95.62 322 THR A O 1
ATOM 2746 N N . PHE A 1 323 ? 7.827 9.362 -32.149 1.00 95.00 323 PHE A N 1
ATOM 2747 C CA . PHE A 1 323 ? 7.548 10.774 -31.890 1.00 95.00 323 PHE A CA 1
ATOM 2748 C C . PHE A 1 323 ? 6.679 11.413 -32.978 1.00 95.00 323 PHE A C 1
ATOM 2750 O O . PHE A 1 323 ? 5.755 12.170 -32.670 1.00 95.00 323 PHE A O 1
ATOM 2757 N N . GLU A 1 324 ? 6.924 11.094 -34.248 1.00 93.50 324 GLU A N 1
ATOM 2758 C CA . GLU A 1 324 ? 6.076 11.568 -35.345 1.00 93.50 324 GLU A CA 1
ATOM 2759 C C . GLU A 1 324 ? 4.668 10.963 -35.267 1.00 93.50 324 GLU A C 1
ATOM 2761 O O . GLU A 1 324 ? 3.672 11.677 -35.427 1.00 93.50 324 GLU A O 1
ATOM 2766 N N . LYS A 1 325 ? 4.548 9.679 -34.901 1.00 93.00 325 LYS A N 1
ATOM 2767 C CA . LYS A 1 325 ? 3.248 9.055 -34.603 1.00 93.00 325 LYS A CA 1
ATOM 2768 C C . LYS A 1 325 ? 2.530 9.777 -33.463 1.00 93.00 325 LYS A C 1
ATOM 2770 O O . LYS A 1 325 ? 1.354 10.118 -33.599 1.00 93.00 325 LYS A O 1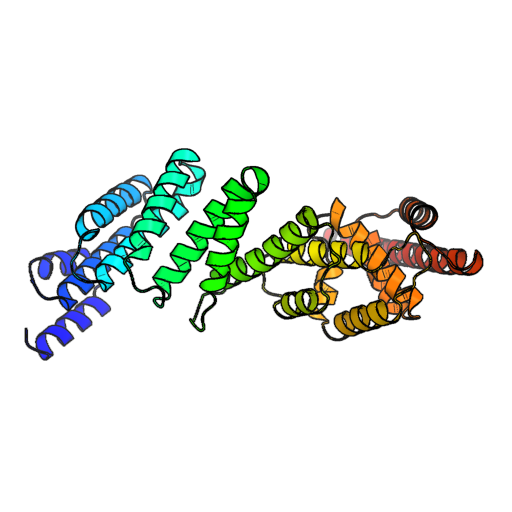
ATOM 2775 N N . TYR A 1 326 ? 3.234 10.077 -32.373 1.00 91.94 326 TYR A N 1
ATOM 2776 C CA . TYR A 1 326 ? 2.708 10.839 -31.244 1.00 91.94 326 TYR A CA 1
ATOM 2777 C C . TYR A 1 326 ?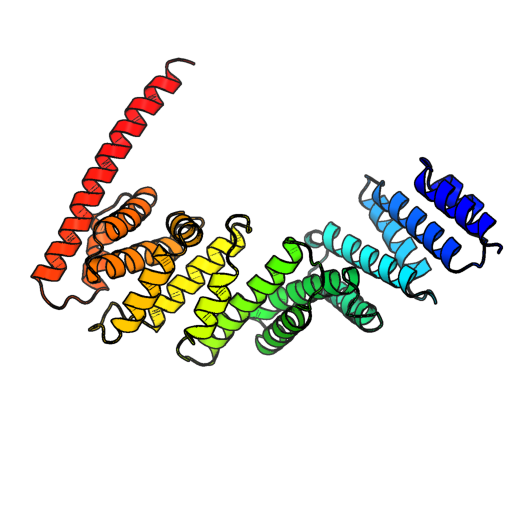 2.190 12.225 -31.659 1.00 91.94 326 TYR A C 1
ATOM 2779 O O . TYR A 1 326 ? 1.054 12.581 -31.336 1.00 91.94 326 TYR A O 1
ATOM 2787 N N . LYS A 1 327 ? 2.983 12.996 -32.417 1.00 92.12 327 LYS A N 1
ATOM 2788 C CA . LYS A 1 327 ? 2.574 14.307 -32.947 1.00 92.12 327 LYS A CA 1
ATOM 2789 C C . LYS A 1 327 ? 1.309 14.208 -33.787 1.00 92.12 327 LYS A C 1
ATOM 2791 O O . LYS A 1 327 ? 0.387 15.000 -33.592 1.00 92.12 327 LYS A O 1
ATOM 2796 N N . ASN A 1 328 ? 1.252 13.231 -34.690 1.00 89.00 328 ASN A N 1
ATOM 2797 C CA . ASN A 1 328 ? 0.095 13.013 -35.549 1.00 89.00 328 ASN A CA 1
ATOM 2798 C C . ASN A 1 328 ? -1.153 12.688 -34.721 1.00 89.00 328 ASN A C 1
ATOM 2800 O O . ASN A 1 328 ? -2.187 13.331 -34.899 1.00 89.00 328 ASN A O 1
ATOM 2804 N N . LEU A 1 329 ? -1.053 11.772 -33.754 1.00 86.94 329 LEU A N 1
ATOM 2805 C CA . LEU A 1 329 ? -2.155 11.439 -32.845 1.00 86.94 329 LEU A CA 1
ATOM 2806 C C . LEU A 1 329 ? -2.631 12.654 -32.039 1.00 86.94 329 LEU A C 1
ATOM 2808 O O . LEU A 1 329 ? -3.836 12.874 -31.904 1.00 86.94 329 LEU A O 1
ATOM 2812 N N . ASN A 1 330 ? -1.712 13.478 -31.537 1.00 83.19 330 ASN A N 1
ATOM 2813 C CA . ASN A 1 330 ? -2.068 14.699 -30.818 1.00 83.19 330 ASN A CA 1
ATOM 2814 C C . ASN A 1 330 ? -2.718 15.755 -31.714 1.00 83.19 330 ASN A C 1
ATOM 2816 O O . ASN A 1 330 ? -3.681 16.389 -31.283 1.00 83.19 330 ASN A O 1
ATOM 2820 N N . LYS A 1 331 ? -2.255 15.906 -32.959 1.00 84.19 331 LYS A N 1
ATOM 2821 C CA . LYS A 1 331 ? -2.898 16.769 -33.958 1.00 84.19 331 LYS A CA 1
ATOM 2822 C C . LYS A 1 331 ? -4.354 16.352 -34.170 1.00 84.19 331 LYS A C 1
ATOM 2824 O O . LYS A 1 331 ? -5.240 17.199 -34.111 1.00 84.19 331 LYS A O 1
ATOM 2829 N N . TYR A 1 332 ? -4.622 15.053 -34.325 1.00 77.06 332 TYR A N 1
ATOM 2830 C CA . TYR A 1 332 ? -5.994 14.545 -34.421 1.00 77.06 332 TYR A CA 1
ATOM 2831 C C . TYR A 1 332 ? -6.800 14.808 -33.143 1.00 77.06 332 TYR A C 1
ATOM 2833 O O . TYR A 1 332 ? -7.911 15.321 -33.223 1.00 77.06 332 TYR A O 1
ATOM 2841 N N . ARG A 1 333 ? -6.246 14.548 -31.952 1.00 77.12 333 ARG A N 1
ATOM 2842 C CA . ARG A 1 333 ? -6.933 14.833 -30.676 1.00 77.12 333 ARG A CA 1
ATOM 2843 C C . ARG A 1 333 ? -7.320 16.308 -30.526 1.00 77.12 333 ARG A C 1
ATOM 2845 O O . ARG A 1 333 ? -8.412 16.590 -30.046 1.00 77.12 333 ARG A O 1
ATOM 2852 N N . GLN A 1 334 ? -6.458 17.238 -30.933 1.00 76.44 334 GLN A N 1
ATOM 2853 C CA . GLN A 1 334 ? -6.750 18.676 -30.912 1.00 76.44 334 GLN A CA 1
ATOM 2854 C C . GLN A 1 334 ? -7.836 19.057 -31.924 1.00 76.44 334 GLN A C 1
ATOM 2856 O O . GLN A 1 334 ? -8.734 19.835 -31.598 1.00 76.44 334 GLN A O 1
ATOM 2861 N N . LEU A 1 335 ? -7.809 18.455 -33.117 1.00 71.31 335 LEU A N 1
ATOM 2862 C CA . LEU A 1 335 ? -8.863 18.637 -34.112 1.00 71.31 335 LEU A CA 1
ATOM 2863 C C . LEU A 1 335 ? -10.216 18.161 -33.565 1.00 71.31 335 LEU A C 1
ATOM 2865 O O . LEU A 1 335 ? -11.176 18.909 -33.642 1.00 71.31 335 LEU A O 1
ATOM 2869 N N . PHE A 1 336 ? -10.297 16.999 -32.914 1.00 65.12 336 PHE A N 1
ATOM 2870 C CA . PHE A 1 336 ? -11.570 16.493 -32.378 1.00 65.12 336 PHE A CA 1
ATOM 2871 C C . PHE A 1 336 ? -12.030 17.167 -31.076 1.00 65.12 336 PHE A C 1
ATOM 2873 O O . PHE A 1 336 ? -13.233 17.309 -30.869 1.00 65.12 336 PHE A O 1
ATOM 2880 N N . LYS A 1 337 ? -11.116 17.632 -30.211 1.00 59.88 337 LYS A N 1
ATOM 2881 C CA . LYS A 1 337 ? -11.490 18.457 -29.045 1.00 59.88 337 LYS A CA 1
ATOM 2882 C C . LYS A 1 337 ? -12.129 19.778 -29.474 1.00 59.88 337 LYS A C 1
ATOM 2884 O O . LYS A 1 337 ? -13.175 20.132 -28.952 1.00 59.88 337 LYS A O 1
ATOM 2889 N N . SER A 1 338 ? -11.577 20.432 -30.497 1.00 54.34 338 SER A N 1
ATOM 2890 C CA . SER A 1 338 ? -12.137 21.693 -31.010 1.00 54.34 338 SER A CA 1
ATOM 2891 C C . SER A 1 338 ? -13.492 21.555 -31.720 1.00 54.34 338 SER A C 1
ATOM 2893 O O . SER A 1 338 ? -14.122 22.572 -31.987 1.00 54.34 338 SER A O 1
ATOM 2895 N N . TYR A 1 339 ? -13.959 20.332 -32.008 1.00 48.81 339 TYR A N 1
ATOM 2896 C CA . TYR A 1 339 ? -15.333 20.079 -32.462 1.00 48.81 339 TYR A CA 1
ATOM 2897 C C . TYR A 1 339 ? -16.320 19.905 -31.303 1.00 48.81 339 TYR A C 1
ATOM 2899 O O . TYR A 1 339 ? -17.438 20.388 -31.404 1.00 48.81 339 TYR A O 1
ATOM 2907 N N . LYS A 1 340 ? -15.919 19.278 -30.188 1.00 46.44 340 LYS A N 1
ATOM 2908 C CA . LYS A 1 340 ? -16.779 19.175 -28.995 1.00 46.44 340 LYS A CA 1
ATOM 2909 C C . LYS A 1 340 ? -17.032 20.532 -28.335 1.00 46.44 340 LYS A C 1
ATOM 2911 O O . LYS A 1 340 ? -18.147 20.780 -27.911 1.00 46.44 340 LYS A O 1
ATOM 2916 N N . ASP A 1 341 ? -16.035 21.415 -28.342 1.00 46.03 341 ASP A N 1
ATOM 2917 C CA . ASP A 1 341 ? -16.148 22.783 -27.810 1.00 46.03 341 ASP A CA 1
ATOM 2918 C C . ASP A 1 341 ? -16.826 23.768 -28.798 1.00 46.03 341 ASP A C 1
ATOM 2920 O O . ASP A 1 341 ? -16.805 24.977 -28.580 1.00 46.03 341 ASP A O 1
ATOM 2924 N N . ARG A 1 342 ? -17.358 23.283 -29.932 1.00 46.62 342 ARG A N 1
ATOM 2925 C CA . ARG A 1 342 ? -18.150 24.070 -30.903 1.00 46.62 342 ARG A CA 1
ATOM 2926 C C . ARG A 1 342 ? -19.641 23.719 -30.905 1.00 46.62 342 ARG A C 1
ATOM 2928 O O . ARG A 1 342 ? -20.406 24.445 -31.532 1.00 46.62 342 ARG A O 1
ATOM 2935 N N . ASP A 1 343 ? -20.014 22.630 -30.232 1.00 44.47 343 ASP A N 1
ATOM 2936 C CA . ASP A 1 343 ? -21.397 22.164 -30.070 1.00 44.47 343 ASP A CA 1
ATOM 2937 C C . ASP A 1 343 ? -21.936 22.405 -28.632 1.00 44.47 343 ASP A C 1
ATOM 2939 O O . ASP A 1 343 ? -23.043 21.970 -28.310 1.00 44.47 343 ASP A O 1
ATOM 2943 N N . GLU A 1 344 ? -21.177 23.120 -27.787 1.00 37.88 344 GLU A N 1
ATOM 2944 C CA . GLU A 1 344 ? -21.638 23.857 -26.590 1.00 37.88 344 GLU A CA 1
ATOM 2945 C C . GLU A 1 344 ? -21.548 25.364 -26.868 1.00 37.88 344 GLU A C 1
ATOM 2947 O O . GLU A 1 344 ? -22.449 26.104 -26.405 1.00 37.88 344 GLU A O 1
#

Foldseek 3Di:
DDPVVVVVLVVCLVPDPDLVVNLVVQVPPPDLVSVLSNLVSLLVVLVPDPDPVSSLVSLVVSLVVQCPPPDQSSVLVSLVSLLVNLVVCVPPDDPVVSLVSLVVSCVSLVPHDLLDQSSLQSLLVSLLSVLVVCVVPPVPSNLVSLVVLLVSPDPDPHDPVSVLSNLVSLLSNQVSCCVPPVDQDDVVSLVVSVVPDDLPDDPVVLVSNLVSLLVNCVRQPQQQDPGPCLVVLVVVVVVLVVVVSNVVSLLDDPDLPSSLVSLQSNLVSCVVVVNLVSSLSSLLSSCVRVLDLPVVLVCCVVRGDDPDPVRNVVVSVSSVVSSVVSVVVVVVVVVVVVVVVVVD

Secondary structure (DSSP, 8-state):
--HHHHHHHHHHHHH-S-HHHHHHHHTT---HHHHHHHHHHHHHHHHT---HHHHHHHHHHHHHHHTT-SSHHHHHHHHHHHHHHHHHHTTTS-HHHHHHHHHHHHHHHHTS-TTSHHHHHHHHHHHHHHHHHHTTT-HHHHHHHHHHHHHT-SSS---HHHHHHHHHHHHHHHHHHHHHH-PPPPHHHHHHHHTT--TTS-HHHHHHHHHHHHHHHHHH--TTS----HHHHHHHHHHHHH-HHHHHHHTS-SSHHHHHHHHHHHHHHHHHTT-HHHHHHHHHHHHHH---HHHHHHHHHHH---SSHHHHHHHHHHHHHHHHHHHHHHHHHHHHHHHHTT--

Organism: NCBI:txid1096779

Sequence (344 aa):
MRRQELDLIRNEFKTTKNFQVFILKYFAVPHREVQYLVAQAQWKQIQQETELIKYNRATQNFIQKYKLHLHVEIRILVLNAMYAQIKNHQHQWAHVALNDAYNEVIEYAKNLDQHDTTVCRVLIYAYWFKTMSLKHKDQFKAQYFLHKIKALDQSLQLDDVTKQYILQADILLMFMLIEKQQTQFPAEHFYRILNQFDRHQDVGLHIQFKNLIGVYIYQKIDLARPIKNYGEIKIFLDYLDEHSALNMMLLQLDEPKVEQLVLIRIAFLYWLSGKSDESEAFILAYFHHLPSAIDLIALVKQRYYFSSQDAQYNFIELIQLTFEKYKNLNKYRQLFKSYKDRDE

Radius of gyration: 27.8 Å; chains: 1; bounding box: 62×42×72 Å

pLDDT: mean 87.12, std 9.79, range [37.88, 97.12]